Protein AF-A0A9W8QZU8-F1 (afdb_monomer_lite)

Sequence (306 aa):
MEWFANSPCGGSHDVLTGQQGGHDAVTTALLDWTKLAGRTWHALNSQGEKESAINFDELDYLDYQIGQWYQHLADDMKLESIQPGQEIRHVQAVIFLRKSHLYNLIYRPVLQSPTRIAQHQRHAHKAAAIAKESLQMLSGLNENTGIIKRNPLFFKHLLLTAFGNLLLAVVNASSMFCDNVKVEFDIALDMIRMLSNRSPLLMALWKRLQGLRRLRAQLSSYSATAASSSNGQGEEAQSLDCSSDADAMMFDELFPALQADAMDMPVDSLGDTMVRDQLNGFFDLPPVSAGGTGSSWAFATWDGST

Radius of gyration: 26.56 Å; chains: 1; bounding box: 58×52×115 Å

Secondary structure (DSSP, 8-state):
--------------SSHHHHHHHHHHHHHHHHHHHHHHHHHHHHHHHHSS-PPP-HHHHHHHHHHHHHHHHTS-GGG------TT----HHHHHHHHHHHHHHHHHHGGGGS-HHHHHHTHHHHHHHHHHHHHHHHHHHHHHHH-SHHHH-HHHHHHHHHHHHHHHHHHHHH-HHHHHHHHHHHHHHHHHHHHHHHTT-HHHHHHHHHHHHHHHHHHHHHHHHHHHHGGGS------------TTTT---HHHH-GGGSTT---SPPPTHHHHHHHHHHHHHHSPPP-------------------

Structure (mmCIF, N/CA/C/O backbone):
data_AF-A0A9W8QZU8-F1
#
_entry.id   AF-A0A9W8QZU8-F1
#
loop_
_atom_site.group_PDB
_atom_site.id
_atom_site.type_symbol
_atom_site.label_atom_id
_atom_site.label_alt_id
_atom_site.label_comp_id
_atom_site.label_asym_id
_atom_site.label_entity_id
_atom_site.label_seq_id
_atom_site.pdbx_PDB_ins_code
_atom_site.Cartn_x
_atom_site.Cartn_y
_atom_site.Cartn_z
_atom_site.occupancy
_atom_site.B_iso_or_equiv
_atom_site.auth_seq_id
_atom_site.auth_comp_id
_atom_site.auth_asym_id
_atom_site.auth_atom_id
_atom_site.pdbx_PDB_model_num
ATOM 1 N N . MET A 1 1 ? -29.745 2.807 73.739 1.00 35.94 1 MET A N 1
ATOM 2 C CA . MET A 1 1 ? -29.678 2.853 72.265 1.00 35.94 1 MET A CA 1
ATOM 3 C C . MET A 1 1 ? -28.445 2.045 71.875 1.00 35.94 1 MET A C 1
ATOM 5 O O . MET A 1 1 ? -27.380 2.617 71.726 1.00 35.94 1 MET A O 1
ATOM 9 N N . GLU A 1 2 ? -28.422 0.712 71.994 1.00 27.31 2 GLU A N 1
ATOM 10 C CA . GLU A 1 2 ? -29.291 -0.275 71.311 1.00 27.31 2 GLU A CA 1
ATOM 11 C C . GLU A 1 2 ? -29.362 -0.041 69.805 1.00 27.31 2 GLU A C 1
ATOM 13 O O . GLU A 1 2 ? -29.720 1.061 69.413 1.00 27.31 2 GLU A O 1
ATOM 18 N N . TRP A 1 3 ? -29.100 -0.985 68.897 1.00 22.56 3 TRP A N 1
ATOM 19 C CA . TRP A 1 3 ? -28.491 -2.330 68.857 1.00 22.56 3 TRP A CA 1
ATOM 20 C C . TRP A 1 3 ? -28.461 -2.693 67.339 1.00 22.56 3 TRP A C 1
ATOM 22 O O . TRP A 1 3 ? -28.979 -1.954 66.507 1.00 22.56 3 TRP A O 1
ATOM 32 N N . PHE A 1 4 ? -27.827 -3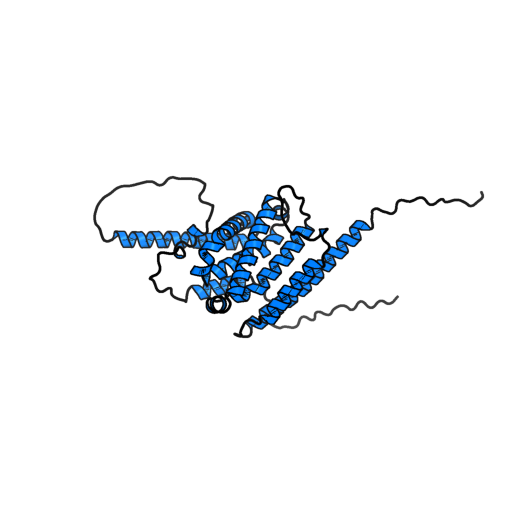.809 66.988 1.00 29.06 4 PHE A N 1
ATOM 33 C CA . PHE A 1 4 ? -27.563 -4.366 65.649 1.00 29.06 4 PHE A CA 1
ATOM 34 C C . PHE A 1 4 ? -28.738 -4.572 64.649 1.00 29.06 4 PHE A C 1
ATOM 36 O O . PHE A 1 4 ? -29.892 -4.693 65.044 1.00 29.06 4 PHE A O 1
ATOM 43 N N . ALA A 1 5 ? -28.324 -4.837 63.387 1.00 31.28 5 ALA A N 1
ATOM 44 C CA . ALA A 1 5 ? -28.994 -5.525 62.256 1.00 31.28 5 ALA A CA 1
ATOM 45 C C . ALA A 1 5 ? -29.933 -4.662 61.378 1.00 31.28 5 ALA A C 1
ATOM 47 O O . ALA A 1 5 ? -30.706 -3.867 61.883 1.00 31.28 5 ALA A O 1
ATOM 48 N N . ASN A 1 6 ? -29.946 -4.741 60.042 1.00 29.20 6 ASN A N 1
ATOM 49 C CA . ASN A 1 6 ? -29.734 -5.886 59.157 1.00 29.20 6 ASN A CA 1
ATOM 50 C C . ASN A 1 6 ? -29.476 -5.377 57.717 1.00 29.20 6 ASN A C 1
ATOM 52 O O . ASN A 1 6 ? -30.151 -4.445 57.279 1.00 29.20 6 ASN A O 1
ATOM 56 N N . SER A 1 7 ? -28.568 -6.004 56.962 1.00 34.50 7 SER A N 1
ATOM 57 C CA . SER A 1 7 ? -28.579 -5.905 55.490 1.00 34.50 7 SER A CA 1
ATOM 58 C C . SER A 1 7 ? -29.786 -6.670 54.924 1.00 34.50 7 SER A C 1
ATOM 60 O O . SER A 1 7 ? -30.301 -7.585 55.571 1.00 34.50 7 SER A O 1
ATOM 62 N N . PRO A 1 8 ? -30.176 -6.387 53.672 1.00 37.72 8 PRO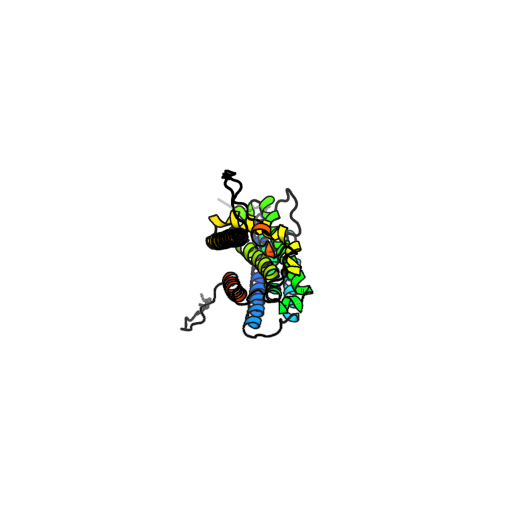 A N 1
ATOM 63 C CA . PRO A 1 8 ? -29.998 -7.437 52.676 1.00 37.72 8 PRO A CA 1
ATOM 64 C C . PRO A 1 8 ? -29.312 -6.953 51.396 1.00 37.72 8 PRO A C 1
ATOM 66 O O . PRO A 1 8 ? -29.505 -5.841 50.911 1.00 37.72 8 PRO A O 1
ATOM 69 N N . CYS A 1 9 ? -28.504 -7.865 50.863 1.00 43.31 9 CYS A N 1
ATOM 70 C CA . CYS A 1 9 ? -27.934 -7.882 49.526 1.00 43.31 9 CYS A CA 1
ATOM 71 C C . CYS A 1 9 ? -29.003 -7.679 48.438 1.00 43.31 9 CYS A C 1
ATOM 73 O O . CYS A 1 9 ? -30.099 -8.227 48.539 1.00 43.31 9 CYS A O 1
ATOM 75 N N . GLY A 1 10 ? -28.650 -6.980 47.356 1.00 30.33 10 GLY A N 1
ATOM 76 C CA . GLY A 1 10 ? -29.526 -6.841 46.192 1.00 30.33 10 GLY A CA 1
ATOM 77 C C . GLY A 1 10 ? -28.917 -6.022 45.055 1.00 30.33 10 GLY A C 1
ATOM 78 O O . GLY A 1 10 ? -29.265 -4.865 44.886 1.00 30.33 10 GLY A O 1
ATOM 79 N N . GLY A 1 11 ? -27.986 -6.646 44.327 1.00 35.22 11 GLY A N 1
ATOM 80 C CA . GLY A 1 11 ? -27.620 -6.436 42.917 1.00 35.22 11 GLY A CA 1
ATOM 81 C C . GLY A 1 11 ? -27.776 -5.063 42.248 1.00 35.22 11 GLY A C 1
ATOM 82 O O . GLY A 1 11 ? -28.879 -4.643 41.917 1.00 35.22 11 GLY A O 1
ATOM 83 N N . SER A 1 12 ? -26.638 -4.477 41.862 1.00 37.94 12 SER A N 1
ATOM 84 C CA . SER A 1 12 ? -26.375 -3.996 40.490 1.00 37.94 12 SER A CA 1
ATOM 85 C C . SER A 1 12 ? -24.904 -3.589 40.384 1.00 37.94 12 SER A C 1
ATOM 87 O O . SER A 1 12 ? -24.548 -2.423 40.513 1.00 37.94 12 SER A O 1
ATOM 89 N N . HIS A 1 13 ? -24.038 -4.586 40.200 1.00 38.94 13 HIS A N 1
ATOM 90 C CA . HIS A 1 13 ? -22.602 -4.421 39.963 1.00 38.94 13 HIS A CA 1
ATOM 91 C C . HIS A 1 13 ? -22.213 -5.006 38.595 1.00 38.94 13 HIS A C 1
ATOM 93 O O . HIS A 1 13 ? -21.163 -5.607 38.463 1.00 38.94 13 HIS A O 1
ATOM 99 N N . ASP A 1 14 ? -23.041 -4.820 37.563 1.00 40.06 14 ASP A N 1
ATOM 100 C CA . ASP A 1 14 ? -22.762 -5.332 36.212 1.00 40.06 14 ASP A CA 1
ATOM 101 C C . ASP A 1 14 ? -22.972 -4.248 35.149 1.00 40.06 14 ASP A C 1
ATOM 103 O O . ASP A 1 14 ? -23.878 -4.325 34.329 1.00 40.06 14 ASP A O 1
ATOM 107 N N . VAL A 1 15 ? -22.139 -3.201 35.171 1.00 42.88 15 VAL A N 1
ATOM 108 C CA . VAL A 1 15 ? -21.962 -2.303 34.003 1.00 42.88 15 VAL A CA 1
ATOM 109 C C . VAL A 1 15 ? -20.490 -1.904 33.776 1.00 42.88 15 VAL A C 1
ATOM 111 O O . VAL A 1 15 ? -20.134 -1.480 32.683 1.00 42.88 15 VAL A O 1
ATOM 114 N N . LEU A 1 16 ? -19.582 -2.087 34.745 1.00 41.59 16 LEU A N 1
ATOM 115 C CA . LEU A 1 16 ? -18.210 -1.552 34.648 1.00 41.59 16 LEU A CA 1
ATOM 116 C C . LEU A 1 16 ? -17.134 -2.547 34.172 1.00 41.59 16 LEU A C 1
ATOM 118 O O . LEU A 1 16 ? -16.034 -2.126 33.827 1.00 41.59 16 LEU A O 1
ATOM 122 N N . THR A 1 17 ? -17.422 -3.846 34.086 1.00 46.41 17 THR A N 1
ATOM 123 C CA . THR A 1 17 ? -16.420 -4.871 33.722 1.00 46.41 17 THR A CA 1
ATOM 124 C C . THR A 1 17 ? -16.274 -5.092 32.212 1.00 46.41 17 THR A C 1
ATOM 126 O O . THR A 1 17 ? -15.203 -5.488 31.754 1.00 46.41 17 THR A O 1
ATOM 129 N N . GLY A 1 18 ? -17.298 -4.774 31.411 1.00 43.97 18 GLY A N 1
ATOM 130 C CA . GLY A 1 18 ? -17.269 -4.985 29.956 1.00 43.97 18 GLY A CA 1
ATOM 131 C C . GLY A 1 18 ? -16.348 -4.025 29.193 1.00 43.97 18 GLY A C 1
ATOM 132 O O . GLY A 1 18 ? -15.765 -4.394 28.176 1.00 43.97 18 GLY A O 1
ATOM 133 N N . GLN A 1 19 ? -16.168 -2.798 29.690 1.00 49.50 19 GLN A N 1
ATOM 134 C CA . GLN A 1 19 ? -15.387 -1.770 28.993 1.00 49.50 19 GLN A CA 1
ATOM 135 C C . GLN A 1 19 ? -13.881 -1.863 29.284 1.00 49.50 19 GLN A C 1
ATOM 137 O O . GLN A 1 19 ? -13.063 -1.485 28.446 1.00 49.50 19 GLN A O 1
ATOM 142 N N . GLN A 1 20 ? -13.516 -2.425 30.439 1.00 52.19 20 GLN A N 1
ATOM 143 C CA . GLN A 1 20 ? -12.126 -2.592 30.861 1.00 52.19 20 GLN A CA 1
ATOM 144 C C . GLN A 1 20 ? -11.455 -3.772 30.136 1.00 52.19 20 GLN A C 1
ATOM 146 O O . GLN A 1 20 ? -10.374 -3.607 29.578 1.00 52.19 20 GLN A O 1
ATOM 151 N N . GLY A 1 21 ? -12.159 -4.903 29.986 1.00 61.28 21 GLY A N 1
ATOM 152 C CA . GLY A 1 21 ? -11.663 -6.047 29.205 1.00 61.28 21 GLY A CA 1
ATOM 153 C C . GLY A 1 21 ? -11.467 -5.744 27.711 1.00 61.28 21 GLY A C 1
ATOM 154 O O . GLY A 1 21 ? -10.529 -6.244 27.094 1.00 61.28 21 GLY A O 1
ATOM 155 N N . GLY A 1 22 ? -12.302 -4.874 27.130 1.00 69.69 22 GLY A N 1
ATOM 156 C CA . GLY A 1 22 ? -12.150 -4.446 25.736 1.00 69.69 22 GLY A CA 1
ATOM 157 C C . GLY A 1 22 ? -10.911 -3.575 25.504 1.00 69.69 22 GLY A C 1
ATOM 158 O O . GLY A 1 22 ? -10.223 -3.728 24.496 1.00 69.69 22 GLY A O 1
ATOM 159 N N . HIS A 1 23 ? -10.586 -2.683 26.443 1.00 75.94 23 HIS A N 1
ATOM 160 C CA . HIS A 1 23 ? -9.398 -1.835 26.338 1.00 75.94 23 HIS A CA 1
ATOM 161 C C . HIS A 1 23 ? -8.100 -2.655 26.480 1.00 75.94 23 HIS A C 1
ATOM 163 O O . HIS A 1 23 ? -7.158 -2.475 25.703 1.00 75.94 23 HIS A O 1
ATOM 169 N N . ASP A 1 24 ? -8.079 -3.625 27.393 1.00 85.31 24 ASP A N 1
ATOM 170 C CA . ASP A 1 24 ? -6.937 -4.525 27.600 1.00 85.31 24 ASP A CA 1
ATOM 171 C C . ASP A 1 24 ? -6.690 -5.442 26.386 1.00 85.31 24 ASP A C 1
ATOM 173 O O . ASP A 1 24 ? -5.544 -5.661 25.978 1.00 85.31 24 ASP A O 1
ATOM 177 N N . ALA A 1 25 ? -7.756 -5.907 25.727 1.00 88.44 25 ALA A N 1
ATOM 178 C CA . ALA A 1 25 ? -7.652 -6.681 24.490 1.00 88.44 25 ALA A CA 1
ATOM 179 C C . ALA A 1 25 ? -7.051 -5.860 23.334 1.00 88.44 25 ALA A C 1
ATOM 181 O O . ALA A 1 25 ? -6.150 -6.330 22.635 1.00 88.44 25 ALA A O 1
ATOM 182 N N . VAL A 1 26 ? -7.496 -4.609 23.155 1.00 89.12 26 VAL A N 1
ATOM 183 C CA . VAL A 1 26 ? -6.974 -3.716 22.105 1.00 89.12 26 VAL A CA 1
ATOM 184 C C . VAL A 1 26 ? -5.505 -3.376 22.339 1.00 89.12 26 VAL A C 1
ATOM 186 O O . VAL A 1 26 ? -4.708 -3.392 21.399 1.00 89.12 26 VAL A O 1
ATOM 189 N N . THR A 1 27 ? -5.118 -3.075 23.579 1.00 90.50 27 THR A N 1
ATOM 190 C CA . THR A 1 27 ? -3.718 -2.752 23.899 1.00 90.50 27 THR A CA 1
ATOM 191 C C . THR A 1 27 ? -2.798 -3.947 23.676 1.00 90.50 27 THR A C 1
ATOM 193 O O . THR A 1 27 ? -1.724 -3.785 23.096 1.00 90.50 27 THR A O 1
ATOM 196 N N . THR A 1 28 ? -3.242 -5.153 24.034 1.00 93.38 28 THR A N 1
ATOM 197 C CA . THR A 1 28 ? -2.502 -6.397 23.783 1.00 93.38 28 THR A CA 1
ATOM 198 C C . THR A 1 28 ? -2.351 -6.656 22.282 1.00 93.38 28 THR A C 1
ATOM 200 O O . THR A 1 28 ? -1.241 -6.898 21.806 1.00 93.38 28 THR A O 1
ATOM 203 N N . ALA A 1 29 ? -3.426 -6.489 21.504 1.00 93.12 29 ALA A N 1
ATOM 204 C CA . ALA A 1 29 ? -3.383 -6.606 20.047 1.00 93.12 29 ALA A CA 1
ATOM 205 C C . ALA A 1 29 ? -2.376 -5.630 19.411 1.00 93.12 29 ALA A C 1
ATOM 207 O O . ALA A 1 29 ? -1.612 -6.013 18.520 1.00 93.12 29 ALA A O 1
ATOM 208 N N . LEU A 1 30 ? -2.343 -4.377 19.878 1.00 92.19 30 LEU A N 1
ATOM 209 C CA . LEU A 1 30 ? -1.401 -3.357 19.406 1.00 92.19 30 LEU A CA 1
ATOM 210 C C . LEU A 1 30 ? 0.041 -3.617 19.864 1.00 92.19 30 LEU A C 1
ATOM 212 O O . LEU A 1 30 ? 0.984 -3.294 19.134 1.00 92.19 30 LEU A O 1
ATOM 216 N N . LEU A 1 31 ? 0.238 -4.219 21.036 1.00 93.75 31 LEU A N 1
ATOM 217 C CA . LEU A 1 31 ? 1.555 -4.641 21.506 1.00 93.75 31 LEU A CA 1
ATOM 218 C C . LEU A 1 31 ? 2.122 -5.747 20.609 1.00 93.75 31 LEU A C 1
ATOM 220 O O . LEU A 1 31 ? 3.276 -5.665 20.183 1.00 93.75 31 LEU A O 1
ATOM 224 N N . ASP A 1 32 ? 1.314 -6.746 20.265 1.00 92.69 32 ASP A N 1
ATOM 225 C CA . ASP A 1 32 ? 1.735 -7.826 19.370 1.00 92.69 32 ASP A CA 1
ATOM 226 C C . ASP A 1 32 ? 1.983 -7.332 17.944 1.00 92.69 32 ASP A C 1
ATOM 228 O O . ASP A 1 32 ? 2.984 -7.709 17.327 1.00 92.69 32 ASP A O 1
ATOM 232 N N . TRP A 1 33 ? 1.165 -6.392 17.465 1.00 93.06 33 TRP A N 1
ATOM 233 C CA . TRP A 1 33 ? 1.449 -5.661 16.232 1.00 93.06 33 TRP A CA 1
ATOM 234 C C . TRP A 1 33 ? 2.801 -4.934 16.290 1.00 93.06 33 TRP A C 1
ATOM 236 O O . TRP A 1 33 ? 3.571 -4.996 15.336 1.00 93.06 33 TRP A O 1
ATOM 246 N N . THR A 1 34 ? 3.130 -4.277 17.405 1.00 90.31 34 THR A N 1
ATOM 247 C CA . THR A 1 34 ? 4.404 -3.549 17.553 1.00 90.31 34 THR A CA 1
ATOM 248 C C . THR A 1 34 ? 5.597 -4.504 17.479 1.00 90.31 34 THR A C 1
ATOM 250 O O . THR A 1 34 ? 6.594 -4.203 16.820 1.00 90.31 34 THR A O 1
ATOM 253 N N . LYS A 1 35 ? 5.487 -5.697 18.078 1.00 92.81 35 LYS A N 1
ATOM 254 C CA . LYS A 1 35 ? 6.507 -6.753 17.953 1.00 92.81 35 LYS A CA 1
ATOM 255 C C . LYS A 1 35 ? 6.654 -7.222 16.501 1.00 92.81 35 LYS A C 1
ATOM 257 O O . LYS A 1 35 ? 7.779 -7.396 16.036 1.00 92.81 35 LYS A O 1
ATOM 262 N N . LEU A 1 36 ? 5.544 -7.413 15.783 1.00 91.56 36 LEU A N 1
ATOM 263 C CA . LEU A 1 36 ? 5.553 -7.768 14.356 1.00 91.56 36 LEU A CA 1
ATOM 264 C C . LEU A 1 36 ? 6.195 -6.680 13.494 1.00 91.56 36 LEU A C 1
ATOM 266 O O . LEU A 1 36 ? 7.010 -6.990 12.626 1.00 91.56 36 LEU A O 1
ATOM 270 N N . ALA A 1 37 ? 5.876 -5.413 13.758 1.00 87.94 37 ALA A N 1
ATOM 271 C CA . ALA A 1 37 ? 6.480 -4.271 13.083 1.00 87.94 37 ALA A CA 1
ATOM 272 C C . ALA A 1 37 ? 7.996 -4.223 13.317 1.00 87.94 37 ALA A C 1
ATOM 274 O O . ALA A 1 37 ? 8.751 -4.049 12.364 1.00 87.94 37 ALA A O 1
ATOM 275 N N . GLY A 1 38 ? 8.449 -4.462 14.552 1.00 81.94 38 GLY A N 1
ATOM 276 C CA . GLY A 1 38 ? 9.874 -4.548 14.883 1.00 81.94 38 GLY A CA 1
ATOM 277 C C . GLY A 1 38 ? 10.596 -5.670 14.132 1.00 81.94 38 GLY A C 1
ATOM 278 O O . GLY A 1 38 ? 11.663 -5.440 13.567 1.00 81.94 38 GLY A O 1
ATOM 279 N N . ARG A 1 39 ? 9.996 -6.868 14.052 1.00 88.38 39 ARG A N 1
ATOM 280 C CA . ARG A 1 39 ? 10.548 -7.982 13.256 1.00 88.38 39 ARG A CA 1
ATOM 281 C C . ARG A 1 39 ? 10.598 -7.658 11.765 1.00 88.38 39 ARG A C 1
ATOM 283 O O . ARG A 1 39 ? 11.614 -7.904 11.128 1.00 88.38 39 ARG A O 1
ATOM 290 N N . THR A 1 40 ? 9.533 -7.058 11.237 1.00 86.50 40 THR A N 1
ATOM 291 C CA . THR A 1 40 ? 9.452 -6.623 9.835 1.00 86.50 40 THR A CA 1
ATOM 292 C C . THR A 1 40 ? 10.546 -5.611 9.507 1.00 86.50 40 THR A C 1
ATOM 294 O O . THR A 1 40 ? 11.229 -5.745 8.497 1.00 86.50 40 THR A O 1
ATOM 297 N N . TRP A 1 41 ? 10.751 -4.623 10.382 1.00 84.94 41 TRP A N 1
ATOM 298 C CA . TRP A 1 41 ? 11.806 -3.625 10.227 1.00 84.94 41 TRP A CA 1
ATOM 299 C C . TRP A 1 41 ? 13.202 -4.253 10.246 1.00 84.94 41 TRP A C 1
ATOM 301 O O . TRP A 1 41 ? 14.026 -3.948 9.390 1.00 84.94 41 TRP A O 1
ATOM 311 N N . HIS A 1 42 ? 13.459 -5.162 11.189 1.00 81.44 42 HIS A N 1
ATOM 312 C CA . HIS A 1 42 ? 14.739 -5.863 11.274 1.00 81.44 42 HIS A CA 1
ATOM 313 C C . HIS A 1 42 ? 15.021 -6.693 10.015 1.00 81.44 42 HIS A C 1
ATOM 315 O O . HIS A 1 42 ? 16.113 -6.601 9.454 1.00 81.44 42 HIS A O 1
ATOM 321 N N . ALA A 1 43 ? 14.032 -7.457 9.541 1.00 81.62 43 ALA A N 1
ATOM 322 C CA . ALA A 1 43 ? 14.134 -8.220 8.300 1.00 81.62 43 ALA A CA 1
ATOM 323 C C . ALA A 1 43 ? 14.470 -7.297 7.119 1.00 81.62 43 ALA A C 1
ATOM 325 O O . ALA A 1 43 ? 15.422 -7.550 6.382 1.00 81.62 43 ALA A O 1
ATOM 326 N N . LEU A 1 44 ? 13.764 -6.169 7.000 1.00 78.88 44 LEU A N 1
ATOM 327 C CA . LEU A 1 44 ? 13.954 -5.204 5.920 1.00 78.88 44 LEU A CA 1
ATOM 328 C C . LEU A 1 44 ? 15.339 -4.532 5.951 1.00 78.88 44 LEU A C 1
ATOM 330 O O . LEU A 1 44 ? 15.982 -4.416 4.910 1.00 78.88 44 LEU A O 1
ATOM 334 N N . ASN A 1 45 ? 15.832 -4.141 7.129 1.00 74.44 45 ASN A N 1
ATOM 335 C CA . ASN A 1 45 ? 17.144 -3.498 7.264 1.00 74.44 45 ASN A CA 1
ATOM 336 C C . ASN A 1 45 ? 18.303 -4.488 7.059 1.00 74.44 45 ASN A C 1
ATOM 338 O O . ASN A 1 45 ? 19.309 -4.148 6.442 1.00 74.44 45 ASN A O 1
ATOM 342 N N . SER A 1 46 ? 18.141 -5.740 7.497 1.00 69.38 46 SER A N 1
ATOM 343 C CA . SER A 1 46 ? 19.143 -6.793 7.275 1.00 69.38 46 SER A CA 1
ATOM 344 C C . SER A 1 46 ? 19.346 -7.132 5.789 1.00 69.38 46 SER A C 1
ATOM 346 O O . SER A 1 46 ? 20.421 -7.591 5.399 1.00 69.38 46 SER A O 1
ATOM 348 N N . GLN A 1 47 ? 18.331 -6.864 4.958 1.00 63.25 47 GLN A N 1
ATOM 349 C CA . GLN A 1 47 ? 18.392 -6.983 3.499 1.00 63.25 47 GLN A CA 1
ATOM 350 C C . GLN A 1 47 ? 18.997 -5.751 2.812 1.00 63.25 47 GLN A C 1
ATOM 352 O O . GLN A 1 47 ? 19.400 -5.859 1.662 1.00 63.25 47 GLN A O 1
ATOM 357 N N . GLY A 1 48 ? 19.052 -4.590 3.473 1.00 55.34 48 GLY A N 1
ATOM 358 C CA . GLY A 1 48 ? 19.649 -3.367 2.921 1.00 55.34 48 GLY A CA 1
ATOM 359 C C . GLY A 1 48 ? 21.174 -3.320 3.056 1.00 55.34 48 GLY A C 1
ATOM 360 O O . GLY A 1 48 ? 21.856 -2.776 2.195 1.00 55.34 48 GLY A O 1
ATOM 361 N N . GLU A 1 49 ? 21.722 -3.933 4.107 1.00 52.00 49 GLU A N 1
ATOM 362 C CA . GLU A 1 49 ? 23.172 -3.976 4.376 1.00 52.00 49 GLU A CA 1
ATOM 363 C C . GLU A 1 49 ? 23.929 -4.975 3.492 1.00 52.00 49 GLU A C 1
ATOM 365 O O . GLU A 1 49 ? 25.157 -4.943 3.393 1.00 52.00 49 GLU A O 1
ATOM 370 N N . LYS A 1 50 ? 23.200 -5.876 2.839 1.00 47.81 50 LYS A N 1
ATOM 371 C CA . LYS A 1 50 ? 23.741 -6.857 1.913 1.00 47.81 50 LYS A CA 1
ATOM 372 C C . LYS A 1 50 ? 23.030 -6.638 0.596 1.00 47.81 50 LYS A C 1
ATOM 374 O O . LYS A 1 50 ? 21.815 -6.743 0.531 1.00 47.81 50 LYS A O 1
ATOM 379 N N . GLU A 1 51 ? 23.767 -6.460 -0.486 1.00 53.06 51 GLU A N 1
ATOM 380 C CA . GLU A 1 51 ? 23.249 -6.495 -1.862 1.00 53.06 51 GLU A CA 1
ATOM 381 C C . GLU A 1 51 ? 22.699 -7.898 -2.252 1.00 53.06 51 GLU A C 1
ATOM 383 O O . GLU A 1 51 ? 22.676 -8.301 -3.411 1.00 53.06 51 GLU A O 1
ATOM 388 N N . SER A 1 52 ? 22.289 -8.691 -1.257 1.00 57.22 52 SER A N 1
ATOM 389 C CA . SER A 1 52 ? 21.841 -10.065 -1.336 1.00 57.22 52 SER A CA 1
ATOM 390 C C . SER A 1 52 ? 20.424 -10.192 -1.894 1.00 57.22 52 SER A C 1
ATOM 392 O O . SER A 1 52 ? 19.596 -9.270 -1.877 1.00 57.22 52 SER A O 1
ATOM 394 N N . ALA A 1 53 ? 20.149 -11.397 -2.391 1.00 73.19 53 ALA A N 1
ATOM 395 C CA . ALA A 1 53 ? 18.820 -11.857 -2.755 1.00 73.19 53 ALA A CA 1
ATOM 396 C C . ALA A 1 53 ? 17.818 -11.629 -1.606 1.00 73.19 53 ALA A C 1
ATOM 398 O O . ALA A 1 53 ? 18.176 -11.712 -0.432 1.00 73.19 53 ALA A O 1
ATOM 399 N N . ILE A 1 54 ? 16.562 -11.333 -1.956 1.00 81.56 54 ILE A N 1
ATOM 400 C CA . ILE A 1 54 ? 15.473 -11.233 -0.974 1.00 81.56 54 ILE A CA 1
ATOM 401 C C . ILE A 1 54 ? 15.317 -12.592 -0.286 1.00 81.56 54 ILE A C 1
ATOM 403 O O . ILE A 1 54 ? 15.230 -13.620 -0.960 1.00 81.56 54 ILE A O 1
ATOM 407 N N . ASN A 1 55 ? 15.247 -12.593 1.045 1.00 88.06 55 ASN A N 1
ATOM 408 C CA . ASN A 1 55 ? 14.955 -13.796 1.815 1.00 88.06 55 ASN A CA 1
ATOM 409 C C . ASN A 1 55 ? 13.441 -14.060 1.810 1.00 88.06 55 ASN A C 1
ATOM 411 O O . ASN A 1 55 ? 12.714 -13.565 2.670 1.00 88.06 55 ASN A O 1
ATOM 415 N N . PHE A 1 56 ? 12.957 -14.791 0.804 1.00 87.81 56 PHE A N 1
ATOM 416 C CA . PHE A 1 56 ? 11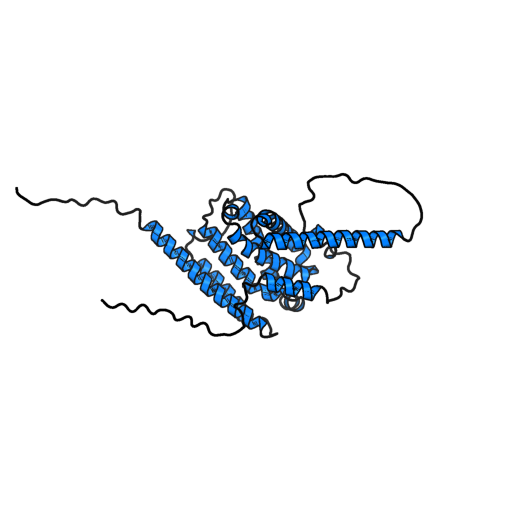.526 -15.069 0.652 1.00 87.81 56 PHE A CA 1
ATOM 417 C C . PHE A 1 56 ? 10.960 -15.950 1.765 1.00 87.81 56 PHE A C 1
ATOM 419 O O . PHE A 1 56 ? 9.816 -15.734 2.146 1.00 87.81 56 PHE A O 1
ATOM 426 N N . ASP A 1 57 ? 11.755 -16.851 2.345 1.00 90.44 57 ASP A N 1
ATOM 427 C CA . ASP A 1 57 ? 11.306 -17.689 3.463 1.00 90.44 57 ASP A CA 1
ATOM 428 C C . ASP A 1 57 ? 10.965 -16.830 4.691 1.00 90.44 57 ASP A C 1
ATOM 430 O O . ASP A 1 57 ? 9.957 -17.045 5.365 1.00 90.44 57 ASP A O 1
ATOM 434 N N . GLU A 1 58 ? 11.776 -15.803 4.959 1.00 90.00 58 GLU A N 1
ATOM 435 C CA . GLU A 1 58 ? 11.517 -14.842 6.033 1.00 90.00 58 GLU A CA 1
ATOM 436 C C . GLU A 1 58 ? 10.308 -13.947 5.726 1.00 90.00 58 GLU A C 1
ATOM 438 O O . GLU A 1 58 ? 9.506 -13.681 6.623 1.00 90.00 58 GLU A O 1
ATOM 443 N N . LEU A 1 59 ? 10.126 -13.528 4.468 1.00 90.19 59 LEU A N 1
ATOM 444 C CA . LEU A 1 59 ? 8.945 -12.760 4.058 1.00 90.19 59 LEU A CA 1
ATOM 445 C C . LEU A 1 59 ? 7.652 -13.571 4.174 1.00 90.19 59 LEU A C 1
ATOM 447 O O . LEU A 1 59 ? 6.669 -13.061 4.711 1.00 90.19 59 LEU A O 1
ATOM 451 N N . ASP A 1 60 ? 7.649 -14.816 3.706 1.00 92.06 60 ASP A N 1
ATOM 452 C CA . ASP A 1 60 ? 6.483 -15.700 3.763 1.00 92.06 60 ASP A CA 1
ATOM 453 C C . ASP A 1 60 ? 6.161 -16.091 5.215 1.00 92.06 60 ASP A C 1
ATOM 455 O O . ASP A 1 60 ? 4.991 -16.175 5.598 1.00 92.06 60 ASP A O 1
ATOM 459 N N . TYR A 1 61 ? 7.179 -16.239 6.071 1.00 94.50 61 TYR A N 1
ATOM 460 C CA . TYR A 1 61 ? 6.967 -16.412 7.507 1.00 94.50 61 TYR A CA 1
ATOM 461 C C . TYR A 1 61 ? 6.339 -15.169 8.152 1.00 94.50 61 TYR A C 1
ATOM 463 O O . TYR A 1 61 ? 5.400 -15.298 8.939 1.00 94.50 61 TYR A O 1
ATOM 471 N N . LEU A 1 62 ? 6.807 -13.963 7.816 1.00 94.50 62 LEU A N 1
ATOM 472 C CA . LEU A 1 62 ? 6.211 -12.717 8.310 1.00 94.50 62 LEU A CA 1
ATOM 473 C C . LEU A 1 62 ? 4.772 -12.530 7.813 1.00 94.50 62 LEU A C 1
ATOM 475 O O . LEU A 1 62 ? 3.914 -12.160 8.613 1.00 94.50 62 LEU A O 1
ATOM 479 N N . ASP A 1 63 ? 4.493 -12.825 6.542 1.00 95.00 63 ASP A N 1
ATOM 480 C CA . ASP A 1 63 ? 3.138 -12.848 5.972 1.00 95.00 63 ASP A CA 1
ATOM 481 C C . ASP A 1 63 ? 2.221 -13.755 6.802 1.00 95.00 63 ASP A C 1
ATOM 483 O O . ASP A 1 63 ? 1.215 -13.299 7.356 1.00 95.00 63 ASP A O 1
ATOM 487 N N . TYR A 1 64 ? 2.642 -15.005 7.017 1.00 96.31 64 TYR A N 1
ATOM 488 C CA . TYR A 1 64 ? 1.919 -15.942 7.869 1.00 96.31 64 TYR A CA 1
ATOM 489 C C . TYR A 1 64 ? 1.686 -15.380 9.277 1.00 96.31 64 TYR A C 1
ATOM 491 O O . TYR A 1 64 ? 0.560 -15.417 9.775 1.00 96.31 64 TYR A O 1
ATOM 499 N N . GLN A 1 65 ? 2.711 -14.812 9.921 1.00 96.69 65 GLN A N 1
ATOM 500 C CA . GLN A 1 65 ? 2.575 -14.241 11.262 1.00 96.69 65 GLN A CA 1
ATOM 501 C C . GLN A 1 65 ? 1.588 -13.066 11.320 1.00 96.69 65 GLN A C 1
ATOM 503 O O . GLN A 1 65 ? 0.849 -12.948 12.300 1.00 96.69 65 GLN A O 1
ATOM 508 N N . ILE A 1 66 ? 1.549 -12.205 10.299 1.00 96.38 66 ILE A N 1
ATOM 509 C CA . ILE A 1 66 ? 0.592 -11.090 10.211 1.00 96.38 66 ILE A CA 1
ATOM 510 C C . ILE A 1 66 ? -0.829 -11.632 10.048 1.00 96.38 66 ILE A C 1
ATOM 512 O O . ILE A 1 66 ? -1.746 -11.174 10.738 1.00 96.38 66 ILE A O 1
ATOM 516 N N . GLY A 1 67 ? -1.013 -12.619 9.169 1.00 95.44 67 GLY A N 1
ATOM 517 C CA . GLY A 1 67 ? -2.294 -13.290 8.964 1.00 95.44 67 GLY A CA 1
ATOM 518 C C . GLY A 1 67 ? -2.804 -13.945 10.244 1.00 95.44 67 GLY A C 1
ATOM 519 O O . GLY A 1 67 ? -3.943 -13.705 10.645 1.00 95.44 67 GLY A O 1
ATOM 520 N N . GLN A 1 68 ? -1.940 -14.693 10.932 1.00 95.81 68 GLN A N 1
ATOM 521 C CA . GLN A 1 68 ? -2.266 -15.319 12.210 1.00 95.81 68 GLN A CA 1
ATOM 522 C C . GLN A 1 68 ? -2.612 -14.285 13.274 1.00 95.81 68 GLN A C 1
ATOM 524 O O . GLN A 1 68 ? -3.655 -14.411 13.909 1.00 95.81 68 GLN A O 1
ATOM 529 N N . TRP A 1 69 ? -1.796 -13.245 13.456 1.00 95.81 69 TRP A N 1
ATOM 530 C CA . TRP A 1 69 ? -2.094 -12.188 14.425 1.00 95.81 69 TRP A CA 1
ATOM 531 C C . TRP A 1 69 ? -3.488 -11.607 14.206 1.00 95.81 69 TRP A C 1
ATOM 533 O O . TRP A 1 69 ? -4.254 -11.511 15.159 1.00 95.81 69 TRP A O 1
ATOM 543 N N . TYR A 1 70 ? -3.851 -11.301 12.959 1.00 95.12 70 TYR A N 1
ATOM 544 C CA . TYR A 1 70 ? -5.170 -10.760 12.654 1.00 95.12 70 TYR A CA 1
ATOM 545 C C . TYR A 1 70 ? -6.304 -11.761 12.915 1.00 95.12 70 TYR A C 1
ATOM 547 O O . TYR A 1 70 ? -7.339 -11.377 13.453 1.00 95.12 70 TYR A O 1
ATOM 555 N N . GLN A 1 71 ? -6.120 -13.040 12.568 1.00 93.69 71 GLN A N 1
ATOM 556 C CA . GLN A 1 71 ? -7.124 -14.091 12.786 1.00 93.69 71 GLN A CA 1
ATOM 557 C C . GLN A 1 71 ? -7.426 -14.332 14.271 1.00 93.69 71 GLN A C 1
ATOM 559 O O . GLN A 1 71 ? -8.583 -14.575 14.612 1.00 93.69 71 GLN A O 1
ATOM 564 N N . HIS A 1 72 ? -6.426 -14.210 15.148 1.00 92.88 72 HIS A N 1
ATOM 565 C CA . HIS A 1 72 ? -6.578 -14.405 16.596 1.00 92.88 72 HIS A CA 1
ATOM 566 C C . HIS A 1 72 ? -7.273 -13.240 17.317 1.00 92.88 72 HIS A C 1
ATOM 568 O O . HIS A 1 72 ? -7.597 -13.359 18.498 1.00 92.88 72 HIS A O 1
ATOM 574 N N . LEU A 1 73 ? -7.502 -12.111 16.643 1.00 93.38 73 LEU A N 1
ATOM 575 C CA . LEU A 1 73 ? -8.261 -11.004 17.221 1.00 93.38 73 LEU A CA 1
ATOM 576 C C . LEU A 1 73 ? -9.738 -11.384 17.382 1.00 93.38 73 LEU A C 1
ATOM 578 O O . LEU A 1 73 ? -10.262 -12.220 16.647 1.00 93.38 73 LEU A O 1
ATOM 582 N N . ALA A 1 74 ? -10.426 -10.737 18.320 1.00 91.12 74 ALA A N 1
ATOM 583 C CA . ALA A 1 74 ? -11.876 -10.850 18.424 1.00 91.12 74 ALA A CA 1
ATOM 584 C C . ALA A 1 74 ? -12.558 -10.273 17.169 1.00 91.12 74 ALA A C 1
ATOM 586 O O . ALA A 1 74 ? -12.073 -9.304 16.576 1.00 91.12 74 ALA A O 1
ATOM 587 N N . ASP A 1 75 ? -13.679 -10.866 16.758 1.00 86.94 75 ASP A N 1
ATOM 588 C CA . ASP A 1 75 ? -14.353 -10.520 15.496 1.00 86.94 75 ASP A CA 1
ATOM 589 C C . ASP A 1 75 ? -14.874 -9.084 15.476 1.00 86.94 75 ASP A C 1
ATOM 591 O O . ASP A 1 75 ? -14.907 -8.428 14.438 1.00 86.94 75 ASP A O 1
ATOM 595 N N . ASP A 1 76 ? -15.186 -8.544 16.648 1.00 87.25 76 ASP A N 1
ATOM 596 C CA . ASP A 1 76 ? -15.608 -7.165 16.814 1.00 87.25 76 ASP A CA 1
ATOM 597 C C . ASP A 1 76 ? -14.454 -6.166 16.550 1.00 87.25 76 ASP A C 1
ATOM 599 O O . ASP A 1 76 ? -14.700 -5.004 16.217 1.00 87.25 76 ASP A O 1
ATOM 603 N N . MET A 1 77 ? -13.190 -6.589 16.649 1.00 88.94 77 MET A N 1
ATOM 604 C CA . MET A 1 77 ? -12.009 -5.787 16.293 1.00 88.94 77 MET A CA 1
ATOM 605 C C . MET A 1 77 ? -11.599 -5.925 14.824 1.00 88.94 77 MET A C 1
ATOM 607 O O . MET A 1 77 ? -10.810 -5.111 14.336 1.00 88.94 77 MET A O 1
ATOM 611 N N . LYS A 1 78 ? -12.113 -6.927 14.109 1.00 91.50 78 LYS A N 1
ATOM 612 C CA . LYS A 1 78 ? -11.800 -7.153 12.697 1.00 91.50 78 LYS A CA 1
ATOM 613 C C . LYS A 1 78 ? -12.679 -6.282 11.801 1.00 91.50 78 LYS A C 1
ATOM 615 O O . LYS A 1 78 ? -13.811 -5.932 12.134 1.00 91.50 78 LYS A O 1
ATOM 620 N N . LEU A 1 79 ? -12.131 -5.932 10.643 1.00 87.94 79 LEU A N 1
ATOM 621 C CA . LEU A 1 79 ? -12.841 -5.304 9.536 1.00 87.94 79 LEU A CA 1
ATOM 622 C C . LEU A 1 79 ? -12.563 -6.106 8.264 1.00 87.94 79 LEU A C 1
ATOM 624 O O . LEU A 1 79 ? -11.454 -6.067 7.732 1.00 87.94 79 LEU A O 1
ATOM 628 N N . GLU A 1 80 ? -13.551 -6.866 7.805 1.00 80.94 80 GLU A N 1
ATOM 629 C CA . GLU A 1 80 ? -13.424 -7.687 6.593 1.00 80.94 80 GLU A CA 1
ATOM 630 C C . GLU A 1 80 ? -13.941 -6.964 5.351 1.00 80.94 80 GLU A C 1
ATOM 632 O O . GLU A 1 80 ? -13.369 -7.089 4.273 1.00 80.94 80 GLU A O 1
ATOM 637 N N . SER A 1 81 ? -15.002 -6.172 5.509 1.00 82.94 81 SER A N 1
ATOM 638 C CA . SER A 1 81 ? -15.626 -5.413 4.433 1.00 82.94 81 SER A CA 1
ATOM 639 C C . SER A 1 81 ? -16.208 -4.104 4.965 1.00 82.94 81 SER A C 1
ATOM 641 O O . SER A 1 81 ? -16.493 -3.971 6.160 1.00 82.94 81 SER A O 1
ATOM 643 N N . ILE A 1 82 ? -16.353 -3.137 4.063 1.00 84.19 82 ILE A N 1
ATOM 644 C CA . ILE A 1 82 ? -16.955 -1.830 4.310 1.00 84.19 82 ILE A CA 1
ATOM 645 C C . ILE A 1 82 ? -18.218 -1.769 3.459 1.00 84.19 82 ILE A C 1
ATOM 647 O O . ILE A 1 82 ? -18.137 -1.591 2.245 1.00 84.19 82 ILE A O 1
ATOM 651 N N . GLN A 1 83 ? -19.378 -1.944 4.087 1.00 81.62 83 GLN A N 1
ATOM 652 C CA . GLN A 1 83 ? -20.664 -1.804 3.406 1.00 81.62 83 GLN A CA 1
ATOM 653 C C . GLN A 1 83 ? -21.261 -0.405 3.628 1.00 81.62 83 GLN A C 1
ATOM 655 O O . GLN A 1 83 ? -21.058 0.187 4.695 1.00 81.62 83 GLN A O 1
ATOM 660 N N . PRO A 1 84 ? -22.031 0.133 2.664 1.00 76.00 84 PRO A N 1
ATOM 661 C CA . PRO A 1 84 ? -22.740 1.394 2.847 1.00 76.00 84 PRO A CA 1
ATOM 662 C C . PRO A 1 84 ? -23.680 1.342 4.055 1.00 76.00 84 PRO A C 1
ATOM 664 O O . PRO A 1 84 ? -24.495 0.432 4.181 1.00 76.00 84 PRO A O 1
ATOM 667 N N . GLY A 1 85 ? -23.567 2.323 4.953 1.00 74.12 85 GLY A N 1
ATOM 668 C CA . GLY A 1 85 ? -24.378 2.394 6.176 1.00 74.12 85 GLY A CA 1
ATOM 669 C C . GLY A 1 85 ? -23.902 1.500 7.329 1.00 74.12 85 GLY A C 1
ATOM 670 O O . GLY A 1 85 ? -24.517 1.515 8.392 1.00 74.12 85 GLY A O 1
ATOM 671 N N . GLN A 1 86 ? -22.804 0.757 7.160 1.00 82.19 86 GLN A N 1
ATOM 672 C CA . GLN A 1 86 ? -22.180 0.002 8.244 1.00 82.19 86 GLN A CA 1
ATOM 673 C C . GLN A 1 86 ? -21.483 0.950 9.227 1.00 82.19 86 GLN A C 1
ATOM 675 O O . GLN A 1 86 ? -20.600 1.724 8.851 1.00 82.19 86 GLN A O 1
ATOM 680 N N . GLU A 1 87 ? -21.820 0.849 10.513 1.00 81.75 87 GLU A N 1
ATOM 681 C CA . GLU A 1 87 ? -21.051 1.529 11.552 1.00 81.75 87 GLU A CA 1
ATOM 682 C C . GLU A 1 87 ? -19.702 0.832 11.750 1.00 81.75 87 GLU A C 1
ATOM 684 O O . GLU A 1 87 ? -19.620 -0.313 12.194 1.00 81.75 87 GLU A O 1
ATOM 689 N N . ILE A 1 88 ? -18.620 1.540 11.426 1.00 86.12 88 ILE A N 1
ATOM 690 C CA . ILE A 1 88 ? -17.253 1.063 11.642 1.00 86.12 88 ILE A CA 1
ATOM 691 C C . ILE A 1 88 ? -16.701 1.723 12.896 1.00 86.12 88 ILE A C 1
ATOM 693 O O . ILE A 1 88 ? -16.625 2.951 12.998 1.00 86.12 88 ILE A O 1
ATOM 697 N N . ARG A 1 89 ? -16.268 0.906 13.858 1.00 86.94 89 ARG A N 1
ATOM 698 C CA . ARG A 1 89 ? -15.639 1.405 15.083 1.00 86.94 89 ARG A CA 1
ATOM 699 C C . ARG A 1 89 ? -14.211 1.854 14.793 1.00 86.94 89 ARG A C 1
ATOM 701 O O . ARG A 1 89 ? -13.507 1.280 13.964 1.00 86.94 89 ARG A O 1
ATOM 708 N N . HIS A 1 90 ? -13.740 2.858 15.533 1.00 85.12 90 HIS A N 1
ATOM 709 C CA . HIS A 1 90 ? -12.380 3.379 15.359 1.00 85.12 90 HIS A CA 1
ATOM 710 C C . HIS A 1 90 ? -11.310 2.288 15.509 1.00 85.12 90 HIS A C 1
ATOM 712 O O . HIS A 1 90 ? -10.381 2.233 14.710 1.00 85.12 90 HIS A O 1
ATOM 718 N N . VAL A 1 91 ? -11.486 1.385 16.479 1.00 88.50 91 VAL A N 1
ATOM 719 C CA . VAL A 1 91 ? -10.590 0.244 16.712 1.00 88.50 91 VAL A CA 1
ATOM 720 C C . VAL A 1 91 ? -10.495 -0.661 15.481 1.00 88.50 91 VAL A C 1
ATOM 722 O O . VAL A 1 91 ? -9.388 -1.000 15.077 1.00 88.50 91 VAL A O 1
ATOM 725 N N . GLN A 1 92 ? -11.620 -0.984 14.836 1.00 91.00 92 GLN A N 1
ATOM 726 C CA . GLN A 1 92 ? -11.643 -1.824 13.631 1.00 91.00 92 GLN A CA 1
ATOM 727 C C . GLN A 1 92 ? -10.847 -1.188 12.491 1.00 91.00 92 GLN A C 1
ATOM 729 O O . GLN A 1 92 ? -9.989 -1.832 11.886 1.00 91.00 92 GLN A O 1
ATOM 734 N N . ALA A 1 93 ? -11.068 0.108 12.251 1.00 88.56 93 ALA A N 1
ATOM 735 C CA . ALA A 1 93 ? -10.309 0.860 11.257 1.00 88.56 93 ALA A CA 1
ATOM 736 C C . ALA A 1 93 ? -8.807 0.883 11.591 1.00 88.56 93 ALA A C 1
ATOM 738 O O . ALA A 1 93 ? -7.980 0.684 10.705 1.00 88.56 93 ALA A O 1
ATOM 739 N N . VAL A 1 94 ? -8.446 1.084 12.863 1.00 88.81 94 VAL A N 1
ATOM 740 C CA . VAL A 1 94 ? -7.052 1.109 13.334 1.00 88.81 94 VAL A CA 1
ATOM 741 C C . VAL A 1 94 ? -6.358 -0.2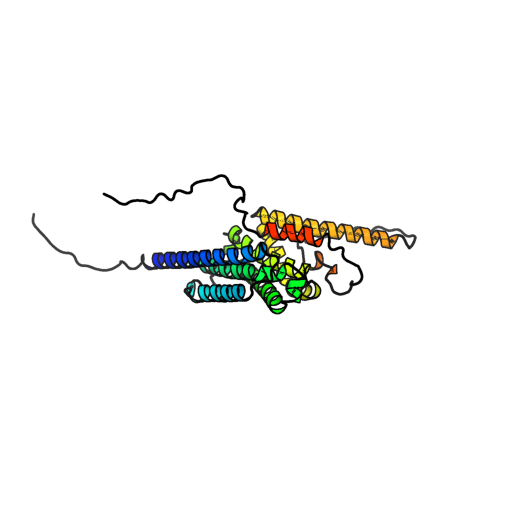29 13.102 1.00 88.81 94 VAL A C 1
ATOM 743 O O . VAL A 1 94 ? -5.292 -0.260 12.488 1.00 88.81 94 VAL A O 1
ATOM 746 N N . ILE A 1 95 ? -6.957 -1.326 13.559 1.00 91.69 95 ILE A N 1
ATOM 747 C CA . ILE A 1 95 ? -6.400 -2.677 13.436 1.00 91.69 95 ILE A CA 1
ATOM 748 C C . ILE A 1 95 ? -6.248 -3.069 11.965 1.00 91.69 95 ILE A C 1
ATOM 750 O O . ILE A 1 95 ? -5.184 -3.541 11.557 1.00 91.69 95 ILE A O 1
ATOM 754 N N . PHE A 1 96 ? -7.267 -2.805 11.146 1.00 91.19 96 PHE A N 1
ATOM 755 C CA . PHE A 1 96 ? -7.194 -3.030 9.706 1.00 91.19 96 PHE A CA 1
ATOM 756 C C . PHE A 1 96 ? -6.047 -2.242 9.062 1.00 91.19 96 PHE A C 1
ATOM 758 O O . PHE A 1 96 ? -5.270 -2.794 8.280 1.00 91.19 96 PHE A O 1
ATOM 765 N N . LEU A 1 97 ? -5.894 -0.964 9.422 1.00 89.62 97 LEU A N 1
ATOM 766 C CA . LEU A 1 97 ? -4.820 -0.123 8.899 1.00 89.62 97 LEU A CA 1
ATOM 767 C C . LEU A 1 97 ? -3.442 -0.678 9.273 1.00 89.62 97 LEU A C 1
ATOM 769 O O . LEU A 1 97 ? -2.536 -0.710 8.442 1.00 89.62 97 LEU A O 1
ATOM 773 N N . ARG A 1 98 ? -3.291 -1.139 10.519 1.00 90.50 98 ARG A N 1
ATOM 774 C CA . ARG A 1 98 ? -2.060 -1.745 11.038 1.00 90.50 98 ARG A CA 1
ATOM 775 C C . ARG A 1 98 ? -1.689 -3.028 10.300 1.00 90.50 98 ARG A C 1
ATOM 777 O O . ARG A 1 98 ? -0.524 -3.180 9.934 1.00 90.50 98 ARG A O 1
ATOM 784 N N . LYS A 1 99 ? -2.669 -3.892 10.019 1.00 94.38 99 LYS A N 1
ATOM 785 C CA . LYS A 1 99 ? -2.493 -5.086 9.178 1.00 94.38 99 LYS A CA 1
ATOM 786 C C . LYS A 1 99 ? -2.004 -4.711 7.780 1.00 94.38 99 LYS A C 1
ATOM 788 O O . LYS A 1 99 ? -0.970 -5.192 7.328 1.00 94.38 99 LYS A O 1
ATOM 793 N N . SER A 1 100 ? -2.744 -3.830 7.112 1.00 93.69 100 SER A N 1
ATOM 794 C CA . SER A 1 100 ? -2.473 -3.429 5.728 1.00 93.69 100 SER A CA 1
ATOM 795 C C . SER A 1 100 ? -1.113 -2.747 5.594 1.00 93.69 100 SER A C 1
ATOM 797 O O . SER A 1 100 ? -0.394 -2.971 4.623 1.00 93.69 100 SER A O 1
ATOM 799 N N . HIS A 1 101 ? -0.708 -1.974 6.602 1.00 91.06 101 HIS A N 1
ATOM 800 C CA . HIS A 1 101 ? 0.606 -1.345 6.631 1.00 91.06 101 HIS A CA 1
ATOM 801 C C . HIS A 1 101 ? 1.744 -2.371 6.681 1.00 91.06 101 HIS A C 1
ATOM 803 O O . HIS A 1 101 ? 2.680 -2.254 5.896 1.00 91.06 101 HIS A O 1
ATOM 809 N N . LEU A 1 102 ? 1.650 -3.401 7.533 1.00 91.94 102 LEU A N 1
ATOM 810 C CA . LEU A 1 102 ? 2.670 -4.456 7.589 1.00 91.94 102 LEU A CA 1
ATOM 811 C C . LEU A 1 102 ? 2.785 -5.208 6.261 1.00 91.94 102 LEU A C 1
ATOM 813 O O . LEU A 1 102 ? 3.895 -5.403 5.773 1.00 91.94 102 LEU A O 1
ATOM 817 N N . TYR A 1 103 ? 1.658 -5.548 5.631 1.00 95.56 103 TYR A N 1
ATOM 818 C CA . TYR A 1 103 ? 1.673 -6.201 4.320 1.00 95.56 103 TYR A CA 1
ATOM 819 C C . TYR A 1 103 ? 2.342 -5.354 3.234 1.00 95.56 103 TYR A C 1
ATOM 821 O O . TYR A 1 103 ? 3.115 -5.870 2.428 1.00 95.56 103 TYR A O 1
ATOM 829 N N . ASN A 1 104 ? 2.096 -4.043 3.234 1.00 93.56 104 ASN A N 1
ATOM 830 C CA . ASN A 1 104 ? 2.777 -3.139 2.312 1.00 93.56 104 ASN A CA 1
ATOM 831 C C . ASN A 1 104 ? 4.287 -3.051 2.584 1.00 93.56 104 ASN A C 1
ATOM 833 O O . ASN A 1 104 ? 5.052 -2.884 1.637 1.00 93.56 104 ASN A O 1
ATOM 837 N N . LEU A 1 105 ? 4.725 -3.161 3.843 1.00 90.19 105 LEU A N 1
ATOM 838 C CA . LEU A 1 105 ? 6.145 -3.126 4.199 1.00 90.19 105 LEU A CA 1
ATOM 839 C C . LEU A 1 105 ? 6.884 -4.402 3.782 1.00 90.19 105 LEU A C 1
ATOM 841 O O . LEU A 1 105 ? 7.935 -4.296 3.154 1.00 90.19 105 LEU A O 1
ATOM 845 N N . ILE A 1 106 ? 6.339 -5.590 4.075 1.00 91.62 106 ILE A N 1
ATOM 846 C CA . ILE A 1 106 ? 7.041 -6.861 3.806 1.00 91.62 106 ILE A CA 1
ATOM 847 C C . ILE A 1 106 ? 7.284 -7.092 2.308 1.00 91.62 106 ILE A C 1
ATOM 849 O O . ILE A 1 106 ? 8.303 -7.658 1.930 1.00 91.62 106 ILE A O 1
ATOM 853 N N . TYR A 1 107 ? 6.383 -6.625 1.437 1.00 92.19 107 TYR A N 1
ATOM 854 C CA . TYR A 1 107 ? 6.494 -6.847 -0.008 1.00 92.19 107 TYR A CA 1
ATOM 855 C C . TYR A 1 107 ? 7.190 -5.712 -0.767 1.00 92.19 107 TYR A C 1
ATOM 857 O O . TYR A 1 107 ? 7.538 -5.883 -1.938 1.00 92.19 107 TYR A O 1
ATOM 865 N N . ARG A 1 108 ? 7.459 -4.576 -0.109 1.00 91.31 108 ARG A N 1
ATOM 866 C CA . ARG A 1 108 ? 8.145 -3.424 -0.712 1.00 91.31 108 ARG A CA 1
ATOM 867 C C . ARG A 1 108 ? 9.501 -3.764 -1.358 1.00 91.31 108 ARG A C 1
ATOM 869 O O . ARG A 1 108 ? 9.734 -3.254 -2.454 1.00 91.31 108 ARG A O 1
ATOM 876 N N . PRO A 1 109 ? 10.374 -4.625 -0.785 1.00 89.12 109 PRO A N 1
ATOM 877 C CA . PRO A 1 109 ? 11.672 -4.974 -1.384 1.00 89.12 109 PRO A CA 1
ATOM 878 C C . PRO A 1 109 ? 11.600 -5.472 -2.823 1.00 89.12 109 PRO A C 1
ATOM 880 O O . PRO A 1 109 ? 12.476 -5.185 -3.639 1.00 89.12 109 PRO A O 1
ATOM 883 N N . VAL A 1 110 ? 10.536 -6.204 -3.156 1.00 90.69 110 VAL A N 1
ATOM 884 C CA . VAL A 1 110 ? 10.349 -6.793 -4.486 1.00 90.69 110 VAL A CA 1
ATOM 885 C C . VAL A 1 110 ? 10.192 -5.708 -5.553 1.00 90.69 110 VAL A C 1
ATOM 887 O O . VAL A 1 110 ? 10.577 -5.914 -6.700 1.00 90.69 110 VAL A O 1
ATOM 890 N N . LEU A 1 111 ? 9.673 -4.539 -5.168 1.00 90.12 111 LEU A N 1
ATOM 891 C CA . LEU A 1 111 ? 9.375 -3.420 -6.059 1.00 90.12 111 LEU A CA 1
ATOM 892 C C . LEU A 1 111 ? 10.535 -2.427 -6.205 1.00 90.12 111 LEU A C 1
ATOM 894 O O . LEU A 1 111 ? 10.393 -1.449 -6.931 1.00 90.12 111 LEU A O 1
ATOM 898 N N . GLN A 1 112 ? 11.666 -2.629 -5.521 1.00 87.50 112 GLN A N 1
ATOM 899 C CA . GLN A 1 112 ? 12.754 -1.642 -5.471 1.00 87.50 112 GLN A CA 1
ATOM 900 C C . GLN A 1 112 ? 13.605 -1.577 -6.748 1.00 87.50 112 GLN A C 1
ATOM 902 O O . GLN A 1 112 ? 14.272 -0.565 -6.973 1.00 87.50 112 GLN A O 1
ATOM 907 N N . SER A 1 113 ? 13.596 -2.620 -7.588 1.00 85.25 113 SER A N 1
ATOM 908 C CA . SER A 1 113 ? 14.325 -2.611 -8.860 1.00 85.25 113 SER A CA 1
ATOM 909 C C . SER A 1 113 ? 13.614 -3.393 -9.971 1.00 85.25 113 SER A C 1
ATOM 911 O O . SER A 1 113 ? 12.937 -4.385 -9.682 1.00 85.25 113 SER A O 1
ATOM 913 N N . PRO A 1 114 ? 13.818 -3.014 -11.250 1.00 86.50 114 PRO A N 1
ATOM 914 C CA . PRO A 1 114 ? 13.258 -3.738 -12.394 1.00 86.50 114 PRO A CA 1
ATOM 915 C C . PRO A 1 114 ? 13.686 -5.210 -12.413 1.00 86.50 114 PRO A C 1
ATOM 917 O O . PRO A 1 114 ? 12.873 -6.098 -12.659 1.00 86.50 114 PRO A O 1
ATOM 920 N N . THR A 1 115 ? 14.948 -5.489 -12.068 1.00 88.19 115 THR A N 1
ATOM 921 C CA . THR A 1 115 ? 15.499 -6.850 -12.008 1.00 88.19 115 THR A CA 1
ATOM 922 C C . THR A 1 115 ? 14.767 -7.723 -10.990 1.00 88.19 115 THR A C 1
ATOM 924 O O . THR A 1 115 ? 14.405 -8.855 -11.309 1.00 88.19 115 THR A O 1
ATOM 927 N N . ARG A 1 116 ? 14.503 -7.205 -9.780 1.00 87.44 116 ARG A N 1
ATOM 928 C CA . ARG A 1 116 ? 13.779 -7.949 -8.734 1.00 87.44 116 ARG A CA 1
ATOM 929 C C . ARG A 1 116 ? 12.329 -8.212 -9.146 1.00 87.44 116 ARG A C 1
ATOM 931 O O . ARG A 1 116 ? 11.839 -9.320 -8.936 1.00 87.44 116 ARG A O 1
ATOM 938 N N . ILE A 1 117 ? 11.676 -7.245 -9.793 1.00 89.94 117 ILE A N 1
ATOM 939 C CA . ILE A 1 117 ? 10.322 -7.417 -10.337 1.00 89.94 117 ILE A CA 1
ATOM 940 C C . ILE A 1 117 ? 10.303 -8.509 -11.414 1.00 89.94 117 ILE A C 1
ATOM 942 O O . ILE A 1 117 ? 9.462 -9.407 -11.356 1.00 89.94 117 ILE A O 1
ATOM 946 N N . ALA A 1 118 ? 11.244 -8.473 -12.360 1.00 91.31 118 ALA A N 1
ATOM 947 C CA . ALA A 1 118 ? 11.327 -9.449 -13.445 1.00 91.31 118 ALA A CA 1
ATOM 948 C C . ALA A 1 118 ? 11.606 -10.874 -12.936 1.00 91.31 118 ALA A C 1
ATOM 950 O O . ALA A 1 118 ? 11.016 -11.830 -13.433 1.00 91.31 118 ALA A O 1
ATOM 951 N N . GLN A 1 119 ? 12.460 -11.025 -11.920 1.00 90.19 119 GLN A N 1
ATOM 952 C CA . GLN A 1 119 ? 12.788 -12.323 -11.317 1.00 90.19 119 GLN A CA 1
ATOM 953 C C . GLN A 1 119 ? 11.669 -12.875 -10.422 1.00 90.19 119 GLN A C 1
ATOM 955 O O . GLN A 1 119 ? 11.512 -14.090 -10.298 1.00 90.19 119 GLN A O 1
ATOM 960 N N . HIS A 1 120 ? 10.883 -12.001 -9.790 1.00 92.12 120 HIS A N 1
ATOM 961 C CA . HIS A 1 120 ? 9.910 -12.377 -8.763 1.00 92.12 120 HIS A CA 1
ATOM 962 C C . HIS A 1 120 ? 8.510 -11.834 -9.059 1.00 92.12 120 HIS A C 1
ATOM 964 O O . HIS A 1 120 ? 7.823 -11.323 -8.170 1.00 92.12 120 HIS A O 1
ATOM 970 N N . GLN A 1 121 ? 8.054 -12.004 -10.302 1.00 94.06 121 GLN A N 1
ATOM 971 C CA . GLN A 1 121 ? 6.787 -11.449 -10.788 1.00 94.06 121 GLN A CA 1
ATOM 972 C C . GLN A 1 121 ? 5.590 -11.788 -9.892 1.00 94.06 121 GLN A C 1
ATOM 974 O O . GLN A 1 121 ? 4.779 -10.908 -9.615 1.00 94.06 121 GLN A O 1
ATOM 979 N N . ARG A 1 122 ? 5.477 -13.026 -9.385 1.00 94.38 122 ARG A N 1
ATOM 980 C CA . ARG A 1 122 ? 4.379 -13.421 -8.478 1.00 94.38 122 ARG A CA 1
ATOM 981 C C . ARG A 1 122 ? 4.311 -12.526 -7.236 1.00 94.38 122 ARG A C 1
ATOM 983 O O . ARG A 1 122 ? 3.232 -12.083 -6.853 1.00 94.38 122 ARG A O 1
ATOM 990 N N . HIS A 1 123 ? 5.456 -12.250 -6.617 1.00 93.56 123 HIS A N 1
ATOM 991 C CA . HIS A 1 123 ? 5.526 -11.401 -5.431 1.00 93.56 123 HIS A CA 1
ATOM 992 C C . HIS A 1 123 ? 5.307 -9.926 -5.773 1.00 93.56 123 HIS A C 1
ATOM 994 O O . HIS A 1 123 ? 4.655 -9.228 -5.004 1.00 93.56 123 HIS A O 1
ATOM 1000 N N . ALA A 1 124 ? 5.774 -9.465 -6.937 1.00 94.69 124 ALA A N 1
ATOM 1001 C CA . ALA A 1 124 ? 5.530 -8.100 -7.400 1.00 94.69 124 ALA A CA 1
ATOM 1002 C C . ALA A 1 124 ? 4.029 -7.839 -7.625 1.00 94.69 124 ALA A C 1
ATOM 1004 O O . ALA A 1 124 ? 3.501 -6.833 -7.158 1.00 94.69 124 ALA A O 1
ATOM 1005 N N . HIS A 1 125 ? 3.316 -8.781 -8.253 1.00 96.19 125 HIS A N 1
ATOM 1006 C CA . HIS A 1 125 ? 1.861 -8.695 -8.408 1.00 96.19 125 HIS A CA 1
ATOM 1007 C C . HIS A 1 125 ? 1.140 -8.720 -7.061 1.00 96.19 125 HIS A C 1
ATOM 1009 O O . HIS A 1 125 ? 0.217 -7.936 -6.856 1.00 96.19 125 HIS A O 1
ATOM 1015 N N . LYS A 1 126 ? 1.580 -9.566 -6.121 1.00 95.62 126 LYS A N 1
ATOM 1016 C CA . LYS A 1 126 ? 1.032 -9.580 -4.758 1.00 95.62 126 LYS A CA 1
ATOM 1017 C C . LYS A 1 126 ? 1.242 -8.236 -4.051 1.00 95.62 126 LYS A C 1
ATOM 1019 O O . LYS A 1 126 ? 0.309 -7.724 -3.443 1.00 95.62 126 LYS A O 1
ATOM 1024 N N . ALA A 1 127 ? 2.425 -7.636 -4.180 1.00 95.56 127 ALA A N 1
ATOM 1025 C CA . ALA A 1 127 ? 2.737 -6.322 -3.622 1.00 95.56 127 ALA A CA 1
ATOM 1026 C C . ALA A 1 127 ? 1.816 -5.225 -4.185 1.00 95.56 127 ALA A C 1
ATOM 1028 O O . ALA A 1 127 ? 1.258 -4.433 -3.426 1.00 95.56 127 ALA A O 1
ATOM 1029 N N . ALA A 1 128 ? 1.620 -5.212 -5.508 1.00 96.50 128 ALA A N 1
ATOM 1030 C CA . ALA A 1 128 ? 0.716 -4.279 -6.172 1.00 96.50 128 ALA A CA 1
ATOM 1031 C C . ALA A 1 128 ? -0.743 -4.495 -5.738 1.00 96.50 128 ALA A C 1
ATOM 1033 O O . ALA A 1 128 ? -1.424 -3.528 -5.410 1.00 96.50 128 ALA A O 1
ATOM 1034 N N . ALA A 1 129 ? -1.212 -5.745 -5.661 1.00 96.75 129 ALA A N 1
ATOM 1035 C CA . ALA A 1 129 ? -2.563 -6.071 -5.199 1.00 96.75 129 ALA A CA 1
ATOM 1036 C C . ALA A 1 129 ? -2.816 -5.579 -3.765 1.00 96.75 129 ALA A C 1
ATOM 1038 O O . ALA A 1 129 ? -3.804 -4.894 -3.516 1.00 96.75 129 ALA A O 1
ATOM 1039 N N . ILE A 1 130 ? -1.877 -5.824 -2.847 1.00 96.38 130 ILE A N 1
ATOM 1040 C CA . ILE A 1 130 ? -1.945 -5.343 -1.459 1.00 96.38 130 ILE A CA 1
ATOM 1041 C C . ILE A 1 130 ? -2.030 -3.813 -1.400 1.00 96.38 130 ILE A C 1
ATOM 1043 O O . ILE A 1 130 ? -2.821 -3.261 -0.628 1.00 96.38 130 ILE A O 1
ATOM 1047 N N . ALA A 1 131 ? -1.223 -3.113 -2.200 1.00 96.38 131 ALA A N 1
ATOM 1048 C CA . ALA A 1 131 ? -1.246 -1.655 -2.257 1.00 96.38 131 ALA A CA 1
ATOM 1049 C C . ALA A 1 131 ? -2.586 -1.134 -2.803 1.00 96.38 131 ALA A C 1
ATOM 1051 O O . ALA A 1 131 ? -3.169 -0.221 -2.215 1.00 96.38 131 ALA A O 1
ATOM 1052 N N . LYS A 1 132 ? -3.117 -1.761 -3.860 1.00 96.88 132 LYS A N 1
ATOM 1053 C CA . LYS A 1 132 ? -4.432 -1.439 -4.430 1.00 96.88 132 LYS A CA 1
ATOM 1054 C C . LYS A 1 132 ? -5.558 -1.620 -3.414 1.00 96.88 132 LYS A C 1
ATOM 1056 O O . LYS A 1 132 ? -6.292 -0.674 -3.144 1.00 96.88 132 LYS A O 1
ATOM 1061 N N . GLU A 1 133 ? -5.647 -2.795 -2.795 1.00 95.00 133 GLU A N 1
ATOM 1062 C CA . GLU A 1 133 ? -6.653 -3.101 -1.767 1.00 95.00 133 GLU A CA 1
ATOM 1063 C C . GLU A 1 133 ? -6.582 -2.110 -0.599 1.00 95.00 133 GLU A C 1
ATOM 1065 O O . GLU A 1 133 ? -7.605 -1.651 -0.092 1.00 95.00 133 GLU A O 1
ATOM 1070 N N . SER A 1 134 ? -5.368 -1.721 -0.196 1.00 94.81 134 SER A N 1
ATOM 1071 C CA . SER A 1 134 ? -5.162 -0.740 0.873 1.00 94.81 134 SER A CA 1
ATOM 1072 C C . SER A 1 134 ? -5.745 0.631 0.523 1.00 94.81 134 SER A C 1
ATOM 1074 O O . SER A 1 134 ? -6.366 1.259 1.379 1.00 94.81 134 SER A O 1
ATOM 1076 N N . LEU A 1 135 ? -5.562 1.096 -0.717 1.00 94.81 135 LEU A N 1
ATOM 1077 C CA . LEU A 1 135 ? -6.084 2.382 -1.191 1.00 94.81 135 LEU A CA 1
ATOM 1078 C C . LEU A 1 135 ? -7.602 2.351 -1.387 1.00 94.81 135 LEU A C 1
ATOM 1080 O O . LEU A 1 135 ? -8.289 3.275 -0.955 1.00 94.81 135 LEU A O 1
ATOM 1084 N N . GLN A 1 136 ? -8.142 1.267 -1.944 1.00 93.06 136 GLN A N 1
ATOM 1085 C CA . GLN A 1 136 ? -9.590 1.079 -2.075 1.00 93.06 136 GLN A CA 1
ATOM 1086 C C . GLN A 1 136 ? -10.279 1.070 -0.705 1.00 93.06 136 GLN A C 1
ATOM 1088 O O . GLN A 1 136 ? -11.271 1.767 -0.496 1.00 93.06 136 GLN A O 1
ATOM 1093 N N . MET A 1 137 ? -9.714 0.353 0.269 1.00 90.12 137 MET A N 1
ATOM 1094 C CA . MET A 1 137 ? -10.239 0.324 1.637 1.00 90.12 137 MET A CA 1
ATOM 1095 C C . MET A 1 137 ? -10.119 1.682 2.332 1.00 90.12 137 MET A C 1
ATOM 1097 O O . MET A 1 137 ? -11.011 2.074 3.083 1.00 90.12 137 MET A O 1
ATOM 1101 N N . LEU A 1 138 ? -9.047 2.432 2.070 1.00 90.25 138 LEU A N 1
ATOM 1102 C CA . LEU A 1 138 ? -8.904 3.812 2.531 1.00 90.25 138 LEU A CA 1
ATOM 1103 C C . LEU A 1 138 ? -9.987 4.735 1.947 1.00 90.25 138 LEU A C 1
ATOM 1105 O O . LEU A 1 138 ? -10.546 5.538 2.699 1.00 90.25 138 LEU A O 1
ATOM 1109 N N . SER A 1 139 ? -10.325 4.593 0.661 1.00 89.94 139 SER A N 1
ATOM 1110 C CA . SER A 1 139 ? -11.439 5.325 0.036 1.00 89.94 139 SER A CA 1
ATOM 1111 C C . SER A 1 139 ? -12.774 4.947 0.670 1.00 89.94 139 SER A C 1
ATOM 1113 O O . SER A 1 139 ? -13.498 5.815 1.153 1.00 89.94 139 SER A O 1
ATOM 1115 N N . GLY A 1 140 ? -13.047 3.645 0.803 1.00 88.56 140 GLY A N 1
ATOM 1116 C CA . GLY A 1 140 ? -14.268 3.146 1.435 1.00 88.56 140 GLY A CA 1
ATOM 1117 C C . GLY A 1 140 ? -14.430 3.645 2.873 1.00 88.56 140 GLY A C 1
ATOM 1118 O O . GLY A 1 140 ? -15.523 4.056 3.266 1.00 88.56 140 GLY A O 1
ATOM 1119 N N . LEU A 1 141 ? -13.345 3.693 3.655 1.00 87.62 141 LEU A N 1
ATOM 1120 C CA . LEU A 1 141 ? -13.359 4.280 4.999 1.00 87.62 141 LEU A CA 1
ATOM 1121 C C . LEU A 1 141 ? -13.651 5.783 4.970 1.00 87.62 141 LEU A C 1
ATOM 1123 O O . LEU A 1 141 ? -14.327 6.277 5.872 1.00 87.62 141 LEU A O 1
ATOM 1127 N N . ASN A 1 142 ? -13.142 6.517 3.981 1.00 86.00 142 ASN A N 1
ATOM 1128 C CA . ASN A 1 142 ? -13.391 7.950 3.840 1.00 86.00 142 ASN A CA 1
ATOM 1129 C C . ASN A 1 142 ? -14.855 8.258 3.498 1.00 86.00 142 ASN A C 1
ATOM 1131 O O . ASN A 1 142 ? -15.429 9.208 4.028 1.00 86.00 142 ASN A O 1
ATOM 1135 N N . GLU A 1 143 ? -15.433 7.467 2.597 1.00 84.31 143 GLU A N 1
ATOM 1136 C CA . GLU A 1 143 ? -16.793 7.644 2.085 1.00 84.31 143 GLU A CA 1
ATOM 1137 C C . GLU A 1 143 ? -17.842 7.249 3.124 1.00 84.31 143 GLU A C 1
ATOM 1139 O O . GLU A 1 143 ? -18.810 7.975 3.345 1.00 84.31 143 GLU A O 1
ATOM 1144 N N . ASN A 1 144 ? -17.622 6.126 3.809 1.00 79.88 144 ASN A N 1
ATOM 1145 C CA . ASN A 1 144 ? -18.615 5.540 4.708 1.00 79.88 144 ASN A CA 1
ATOM 1146 C C . ASN A 1 144 ? -18.437 5.967 6.169 1.00 79.88 144 ASN A C 1
ATOM 1148 O O . ASN A 1 144 ? -19.319 5.730 6.992 1.00 79.88 144 ASN A O 1
ATOM 1152 N N . THR A 1 145 ? -17.311 6.59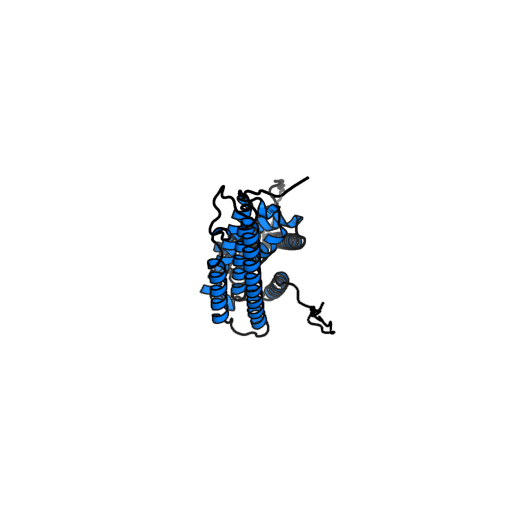7 6.531 1.00 78.12 145 THR A N 1
ATOM 1153 C CA . THR A 1 145 ? -17.024 6.944 7.930 1.00 78.12 145 THR A CA 1
ATOM 1154 C C . THR A 1 145 ? -16.453 8.351 8.093 1.00 78.12 145 THR A C 1
ATOM 1156 O O . THR A 1 145 ? -15.665 8.851 7.297 1.00 78.12 145 THR A O 1
ATOM 1159 N N . GLY A 1 146 ? -16.758 8.990 9.224 1.00 73.50 146 GLY A N 1
ATOM 1160 C CA . GLY A 1 146 ? -16.123 10.255 9.614 1.00 73.50 146 GLY A CA 1
ATOM 1161 C C . GLY A 1 146 ? -14.709 10.108 10.199 1.00 73.50 146 GLY A C 1
ATOM 1162 O O . GLY A 1 146 ? -14.156 11.089 10.701 1.00 73.50 146 GLY A O 1
ATOM 1163 N N . ILE A 1 147 ? -14.127 8.902 10.220 1.00 76.62 147 ILE A N 1
ATOM 1164 C CA . ILE A 1 147 ? -12.924 8.600 11.015 1.00 76.62 147 ILE A CA 1
ATOM 1165 C C . ILE A 1 147 ? -11.675 9.249 10.410 1.00 76.62 147 ILE A C 1
ATOM 1167 O O . ILE A 1 147 ? -10.861 9.805 11.152 1.00 76.62 147 ILE A O 1
ATOM 1171 N N . ILE A 1 148 ? -11.547 9.254 9.080 1.00 69.94 148 ILE A N 1
ATOM 1172 C CA . ILE A 1 148 ? -10.392 9.855 8.394 1.00 69.94 148 ILE A CA 1
ATOM 1173 C C . ILE A 1 148 ? -10.322 11.361 8.651 1.00 69.94 148 ILE A C 1
ATOM 1175 O O . ILE A 1 148 ? -9.256 11.897 8.957 1.00 69.94 148 ILE A O 1
ATOM 1179 N N . LYS A 1 149 ? -11.474 12.040 8.648 1.00 70.12 149 LYS A N 1
ATOM 1180 C CA . LYS A 1 149 ? -11.562 13.476 8.953 1.00 70.12 149 LYS A CA 1
ATOM 1181 C C . LYS A 1 149 ? -11.178 13.797 10.399 1.00 70.12 149 LYS A C 1
ATOM 1183 O O . LYS A 1 149 ? -10.652 14.883 10.642 1.00 70.12 149 LYS A O 1
ATOM 1188 N N . ARG A 1 150 ? -11.435 12.880 11.340 1.00 73.44 150 ARG A N 1
ATOM 1189 C CA . ARG A 1 150 ? -11.097 13.037 12.766 1.00 73.44 150 ARG A CA 1
ATOM 1190 C C . ARG A 1 150 ? -9.617 12.774 13.046 1.00 73.44 150 ARG A C 1
ATOM 1192 O O . ARG A 1 150 ? -9.027 13.505 13.828 1.00 73.44 150 ARG A O 1
ATOM 1199 N N . ASN A 1 151 ? -9.012 11.788 12.380 1.00 73.62 151 ASN A N 1
ATOM 1200 C CA . ASN A 1 151 ? -7.632 11.358 12.640 1.00 73.62 151 ASN A CA 1
ATOM 1201 C C . ASN A 1 151 ? -6.764 11.292 11.364 1.00 73.62 151 ASN A C 1
ATOM 1203 O O . ASN A 1 151 ? -6.176 10.248 11.076 1.00 73.62 151 ASN A O 1
ATOM 1207 N N . PRO A 1 152 ? -6.620 12.390 10.598 1.00 70.81 152 PRO A N 1
ATOM 1208 C CA . PRO A 1 152 ? -5.962 12.379 9.284 1.00 70.81 152 PRO A CA 1
ATOM 1209 C C . PRO A 1 152 ? -4.490 11.942 9.344 1.00 70.81 152 PRO A C 1
ATOM 1211 O O . PRO A 1 152 ? -3.975 11.313 8.420 1.00 70.81 152 PRO A O 1
ATOM 1214 N N . LEU A 1 153 ? -3.811 12.225 10.462 1.00 67.38 153 LEU A N 1
ATOM 1215 C CA . LEU A 1 153 ? -2.417 11.835 10.683 1.00 67.38 153 LEU A CA 1
ATOM 1216 C C . LEU A 1 153 ? -2.221 10.324 10.819 1.00 67.38 153 LEU A C 1
ATOM 1218 O O . LEU A 1 153 ? -1.113 9.848 10.602 1.00 67.38 153 LEU A O 1
ATOM 1222 N N . PHE A 1 154 ? -3.263 9.577 11.174 1.00 71.00 154 PHE A N 1
ATOM 1223 C CA . PHE A 1 154 ? -3.178 8.129 11.311 1.00 71.00 154 PHE A CA 1
ATOM 1224 C C . PHE A 1 154 ? -3.216 7.441 9.936 1.00 71.00 154 PHE A C 1
ATOM 1226 O O . PHE A 1 154 ? -2.423 6.545 9.659 1.00 71.00 154 PHE A O 1
ATOM 1233 N N . PHE A 1 155 ? -4.063 7.938 9.031 1.00 77.06 155 PHE A N 1
ATOM 1234 C CA . PHE A 1 155 ? -4.249 7.386 7.684 1.00 77.06 155 PHE A CA 1
ATOM 1235 C C . PHE A 1 155 ? -3.138 7.767 6.704 1.00 77.06 155 PHE A C 1
ATOM 1237 O O . PHE A 1 155 ? -2.852 6.998 5.787 1.00 77.06 155 PHE A O 1
ATOM 1244 N N . LYS A 1 156 ? -2.458 8.904 6.929 1.00 82.44 156 LYS A N 1
ATOM 1245 C CA . LYS A 1 156 ? -1.371 9.368 6.048 1.00 82.44 156 LYS A CA 1
ATOM 1246 C C . LYS A 1 156 ? -0.284 8.311 5.853 1.00 82.44 156 LYS A C 1
ATOM 1248 O O . LYS A 1 156 ? 0.251 8.206 4.762 1.00 82.44 156 LYS A O 1
ATOM 1253 N N . HIS A 1 157 ? 0.048 7.544 6.895 1.00 82.31 157 HIS A N 1
ATOM 1254 C CA . HIS A 1 157 ? 1.147 6.584 6.837 1.00 82.31 157 HIS A CA 1
ATOM 1255 C C . HIS A 1 157 ? 0.828 5.436 5.884 1.00 82.31 157 HIS A C 1
ATOM 1257 O O . HIS A 1 157 ? 1.634 5.155 5.007 1.00 82.31 157 HIS A O 1
ATOM 1263 N N . LEU A 1 158 ? -0.362 4.833 5.995 1.00 88.50 158 LEU A N 1
ATOM 1264 C CA . LEU A 1 158 ? -0.757 3.781 5.060 1.00 88.50 158 LEU A CA 1
ATOM 1265 C C . LEU A 1 158 ? -0.911 4.325 3.639 1.00 88.50 158 LEU A C 1
ATOM 1267 O O . LEU A 1 158 ? -0.415 3.693 2.713 1.00 88.50 158 LEU A O 1
ATOM 1271 N N . LEU A 1 159 ? -1.553 5.489 3.480 1.00 91.56 159 LEU A N 1
ATOM 1272 C CA . LEU A 1 159 ? -1.739 6.127 2.175 1.00 91.56 159 LEU A CA 1
ATOM 1273 C C . LEU A 1 159 ? -0.399 6.314 1.461 1.00 91.56 159 LEU A C 1
ATOM 1275 O O . LEU A 1 159 ? -0.242 5.903 0.318 1.00 91.56 159 LEU A O 1
ATOM 1279 N N . LEU A 1 160 ? 0.578 6.882 2.166 1.00 89.69 160 LEU A N 1
ATOM 1280 C CA . LEU A 1 160 ? 1.930 7.074 1.661 1.00 89.69 160 LEU A CA 1
ATOM 1281 C C . LEU A 1 160 ? 2.581 5.746 1.287 1.00 89.69 160 LEU A C 1
ATOM 1283 O O . LEU A 1 160 ? 3.046 5.612 0.161 1.00 89.69 160 LEU A O 1
ATOM 1287 N N . THR A 1 161 ? 2.602 4.766 2.192 1.00 91.00 161 THR A N 1
ATOM 1288 C CA . THR A 1 161 ? 3.258 3.480 1.920 1.00 91.00 161 THR A CA 1
ATOM 1289 C C . THR A 1 161 ? 2.635 2.768 0.715 1.00 91.00 161 THR A C 1
ATOM 1291 O O . THR A 1 161 ? 3.366 2.320 -0.164 1.00 91.00 161 THR A O 1
ATOM 1294 N N . ALA A 1 162 ? 1.304 2.699 0.632 1.00 95.00 162 ALA A N 1
ATOM 1295 C CA . ALA A 1 162 ? 0.610 2.034 -0.470 1.00 95.00 162 ALA A CA 1
ATOM 1296 C C . ALA A 1 162 ? 0.805 2.779 -1.801 1.00 95.00 162 ALA A C 1
ATOM 1298 O O . ALA A 1 162 ? 1.176 2.170 -2.803 1.00 95.00 162 ALA A O 1
ATOM 1299 N N . PHE A 1 163 ? 0.646 4.105 -1.803 1.00 94.75 163 PHE A N 1
ATOM 1300 C CA . PHE A 1 163 ? 0.885 4.926 -2.991 1.00 94.75 163 PHE A CA 1
ATOM 1301 C C . PHE A 1 163 ? 2.339 4.836 -3.471 1.00 94.75 163 PHE A C 1
ATOM 1303 O O . PHE A 1 163 ? 2.600 4.675 -4.661 1.00 94.75 163 PHE A O 1
ATOM 1310 N N . GLY A 1 164 ? 3.295 4.870 -2.542 1.00 92.12 164 GLY A N 1
ATOM 1311 C CA . GLY A 1 164 ? 4.714 4.693 -2.830 1.00 92.12 164 GLY A CA 1
ATOM 1312 C C . GLY A 1 164 ? 5.027 3.345 -3.468 1.00 92.12 164 GLY A C 1
ATOM 1313 O O . GLY A 1 164 ? 5.814 3.286 -4.409 1.00 92.12 164 GLY A O 1
ATOM 1314 N N . ASN A 1 165 ? 4.389 2.270 -3.002 1.00 94.62 165 ASN A N 1
ATOM 1315 C CA . ASN A 1 165 ? 4.533 0.944 -3.597 1.00 94.62 165 ASN A CA 1
ATOM 1316 C C . ASN A 1 165 ? 3.985 0.898 -5.033 1.00 94.62 165 ASN A C 1
ATOM 1318 O O . ASN A 1 165 ? 4.657 0.360 -5.910 1.00 94.62 165 ASN A O 1
ATOM 1322 N N . LEU A 1 166 ? 2.825 1.507 -5.311 1.00 94.56 166 LEU A N 1
ATOM 1323 C CA . LEU A 1 166 ? 2.320 1.606 -6.689 1.00 94.56 166 LEU A CA 1
ATOM 1324 C C . LEU A 1 166 ? 3.250 2.429 -7.582 1.00 94.56 166 LEU A C 1
ATOM 1326 O O . LEU A 1 166 ? 3.540 2.016 -8.703 1.00 94.56 166 LEU A O 1
ATOM 1330 N N . LEU A 1 167 ? 3.779 3.547 -7.079 1.00 90.94 167 LEU A N 1
ATOM 1331 C CA . LEU A 1 167 ? 4.737 4.362 -7.824 1.00 90.94 167 LEU A CA 1
ATOM 1332 C C . LEU A 1 167 ? 6.022 3.581 -8.135 1.00 90.94 167 LEU A C 1
ATOM 1334 O O . LEU A 1 167 ? 6.493 3.619 -9.266 1.00 90.94 167 LEU A O 1
ATOM 1338 N N . LEU A 1 168 ? 6.558 2.827 -7.170 1.00 90.62 168 LEU A N 1
ATOM 1339 C CA . LEU A 1 168 ? 7.713 1.948 -7.385 1.00 90.62 168 LEU A CA 1
ATOM 1340 C C . LEU A 1 168 ? 7.433 0.876 -8.444 1.00 90.62 168 LEU A C 1
ATOM 1342 O O . LEU A 1 168 ? 8.289 0.621 -9.290 1.00 90.62 168 LEU A O 1
ATOM 1346 N N . ALA A 1 169 ? 6.243 0.271 -8.424 1.00 92.44 169 ALA A N 1
ATOM 1347 C CA . ALA A 1 169 ? 5.841 -0.718 -9.419 1.00 92.44 169 ALA A CA 1
ATOM 1348 C C . ALA A 1 169 ? 5.771 -0.107 -10.830 1.00 92.44 169 ALA A C 1
ATOM 1350 O O . ALA A 1 169 ? 6.328 -0.670 -11.771 1.00 92.44 169 ALA A O 1
ATOM 1351 N N . VAL A 1 170 ? 5.146 1.067 -10.970 1.00 89.56 170 VAL A N 1
ATOM 1352 C CA . VAL A 1 170 ? 5.004 1.765 -12.257 1.00 89.56 170 VAL A CA 1
ATOM 1353 C C . VAL A 1 170 ? 6.348 2.257 -12.782 1.00 89.56 170 VAL A C 1
ATOM 1355 O O . VAL A 1 170 ? 6.621 2.075 -13.960 1.00 89.56 170 VAL A O 1
ATOM 1358 N N . VAL A 1 171 ? 7.205 2.838 -11.941 1.00 87.69 171 VAL A N 1
ATOM 1359 C CA . VAL A 1 171 ? 8.515 3.359 -12.372 1.00 87.69 171 VAL A CA 1
ATOM 1360 C C . VAL A 1 171 ? 9.461 2.229 -12.781 1.00 87.69 171 VAL A C 1
ATOM 1362 O O . VAL A 1 171 ? 10.170 2.356 -13.770 1.00 87.69 171 VAL A O 1
ATOM 1365 N N . ASN A 1 172 ? 9.468 1.103 -12.060 1.00 86.75 172 ASN A N 1
ATOM 1366 C CA . ASN A 1 172 ? 10.407 0.015 -12.347 1.00 86.75 172 ASN A CA 1
ATOM 1367 C C . ASN A 1 172 ? 9.890 -1.005 -13.382 1.00 86.75 172 ASN A C 1
ATOM 1369 O O . ASN A 1 172 ? 10.697 -1.753 -13.931 1.00 86.75 172 ASN A O 1
ATOM 1373 N N . ALA A 1 173 ? 8.578 -1.085 -13.630 1.00 89.38 173 ALA A N 1
ATOM 1374 C CA . ALA A 1 173 ? 7.980 -2.041 -14.569 1.00 89.38 173 ALA A CA 1
ATOM 1375 C C . ALA A 1 173 ? 6.659 -1.517 -15.161 1.00 89.38 173 ALA A C 1
ATOM 1377 O O . ALA A 1 173 ? 5.594 -2.125 -15.012 1.00 89.38 173 ALA A O 1
ATOM 1378 N N . SER A 1 174 ? 6.725 -0.376 -15.851 1.00 86.69 174 SER A N 1
ATOM 1379 C CA . SER A 1 174 ? 5.543 0.319 -16.374 1.00 86.69 174 SER A CA 1
ATOM 1380 C C . SER A 1 174 ? 4.671 -0.561 -17.267 1.00 86.69 174 SER A C 1
ATOM 1382 O O . SER A 1 174 ? 3.462 -0.609 -17.066 1.00 86.69 174 SER A O 1
ATOM 1384 N N . SER A 1 175 ? 5.278 -1.316 -18.188 1.00 87.12 175 SER A N 1
ATOM 1385 C CA . SER A 1 175 ? 4.564 -2.199 -19.123 1.00 87.12 175 SER A CA 1
ATOM 1386 C C . SER A 1 175 ? 3.734 -3.289 -18.440 1.00 87.12 175 SER A C 1
ATOM 1388 O O . SER A 1 175 ? 2.813 -3.823 -19.048 1.00 87.12 175 SER A O 1
ATOM 1390 N N . MET A 1 176 ? 4.040 -3.623 -17.184 1.00 89.56 176 MET A N 1
ATOM 1391 C CA . MET A 1 176 ? 3.299 -4.622 -16.416 1.00 89.56 176 MET A CA 1
ATOM 1392 C C . MET A 1 176 ? 2.167 -4.018 -15.580 1.00 89.56 176 MET A C 1
ATOM 1394 O O . MET A 1 176 ? 1.116 -4.639 -15.422 1.00 89.56 176 MET A O 1
ATOM 1398 N N . PHE A 1 177 ? 2.389 -2.839 -14.992 1.00 91.00 177 PHE A N 1
ATOM 1399 C CA . PHE A 1 177 ? 1.513 -2.315 -13.939 1.00 91.00 177 PHE A CA 1
ATOM 1400 C C . PHE A 1 177 ? 0.695 -1.087 -14.335 1.00 91.00 177 PHE A C 1
ATOM 1402 O O . PHE A 1 177 ? -0.346 -0.877 -13.721 1.00 91.00 177 PHE A O 1
ATOM 1409 N N . CYS A 1 178 ? 1.117 -0.312 -15.339 1.00 87.06 178 CYS A N 1
ATOM 1410 C CA . CYS A 1 178 ? 0.528 0.984 -15.704 1.00 87.06 178 CYS A CA 1
ATOM 1411 C C . CYS A 1 178 ? -1.004 0.933 -15.829 1.00 87.06 178 CYS A C 1
ATOM 1413 O O . CYS A 1 178 ? -1.702 1.660 -15.127 1.00 87.06 178 CYS A O 1
ATOM 1415 N N . ASP A 1 179 ? -1.536 0.011 -16.633 1.00 87.44 179 ASP A N 1
ATOM 1416 C CA . ASP A 1 179 ? -2.980 -0.071 -16.886 1.00 87.44 179 ASP A CA 1
ATOM 1417 C C . ASP A 1 179 ? -3.784 -0.593 -15.691 1.00 87.44 179 ASP A C 1
ATOM 1419 O O . ASP A 1 179 ? -4.954 -0.259 -15.521 1.00 87.44 179 ASP A O 1
ATOM 1423 N N . ASN A 1 180 ? -3.147 -1.372 -14.819 1.00 88.38 180 ASN A N 1
ATOM 1424 C CA . ASN A 1 180 ? -3.817 -2.064 -13.723 1.00 88.38 180 ASN A CA 1
ATOM 1425 C C . ASN A 1 180 ? -3.907 -1.248 -12.431 1.00 88.38 180 ASN A C 1
ATOM 1427 O O . ASN A 1 180 ? -4.537 -1.725 -11.486 1.00 88.38 180 ASN A O 1
ATOM 1431 N N . VAL A 1 181 ? -3.260 -0.082 -12.349 1.00 91.50 181 VAL A N 1
ATOM 1432 C CA . VAL A 1 181 ? -3.177 0.716 -11.110 1.00 91.50 181 VAL A CA 1
ATOM 1433 C C . VAL A 1 181 ? -3.763 2.120 -11.238 1.00 91.50 181 VAL A C 1
ATOM 1435 O O . VAL A 1 181 ? -3.760 2.850 -10.252 1.00 91.50 181 VAL A O 1
ATOM 1438 N N . LYS A 1 182 ? -4.248 2.513 -12.426 1.00 90.38 182 LYS A N 1
ATOM 1439 C CA . LYS A 1 182 ? -4.705 3.886 -12.710 1.00 90.38 182 LYS A CA 1
ATOM 1440 C C . LYS A 1 182 ? -5.779 4.354 -11.732 1.00 90.38 182 LYS A C 1
ATOM 1442 O O . LYS A 1 182 ? -5.619 5.388 -11.097 1.00 90.38 182 LYS A O 1
ATOM 1447 N N . VAL A 1 183 ? -6.811 3.528 -11.548 1.00 93.19 183 VAL A N 1
ATOM 1448 C CA . VAL A 1 183 ? -7.940 3.820 -10.653 1.00 93.19 183 VAL A CA 1
ATOM 1449 C C . VAL A 1 183 ? -7.453 4.074 -9.226 1.00 93.19 183 VAL A C 1
ATOM 1451 O O . VAL A 1 183 ? -7.833 5.057 -8.598 1.00 93.19 183 VAL A O 1
ATOM 1454 N N . GLU A 1 184 ? -6.583 3.215 -8.700 1.00 95.19 184 GLU A N 1
ATOM 1455 C CA . GLU A 1 184 ? -6.063 3.368 -7.341 1.00 95.19 184 GLU A CA 1
ATOM 1456 C C . GLU A 1 184 ? -5.079 4.529 -7.211 1.00 95.19 184 GLU A C 1
ATOM 1458 O O . GLU A 1 184 ? -4.985 5.140 -6.144 1.00 95.19 184 GLU A O 1
ATOM 1463 N N . PHE A 1 185 ? -4.368 4.862 -8.285 1.00 92.12 185 PHE A N 1
ATOM 1464 C CA . PHE A 1 185 ? -3.513 6.036 -8.335 1.00 92.12 185 PHE A CA 1
ATOM 1465 C C . PHE A 1 185 ? -4.341 7.321 -8.233 1.00 92.12 185 PHE A C 1
ATOM 1467 O O . PHE A 1 185 ? -4.006 8.184 -7.422 1.00 92.12 185 PHE A O 1
ATOM 1474 N N . ASP A 1 186 ? -5.448 7.412 -8.970 1.00 91.06 186 ASP A N 1
ATOM 1475 C CA . ASP A 1 186 ? -6.372 8.550 -8.917 1.00 91.06 186 ASP A CA 1
ATOM 1476 C C . ASP A 1 186 ? -7.012 8.678 -7.525 1.00 91.06 186 ASP A C 1
ATOM 1478 O O . ASP A 1 186 ? -6.968 9.752 -6.920 1.00 91.06 186 ASP A O 1
ATOM 1482 N N . ILE A 1 187 ? -7.466 7.558 -6.938 1.00 92.75 187 ILE A N 1
ATOM 1483 C CA . ILE A 1 187 ? -7.936 7.506 -5.539 1.00 92.75 187 ILE A CA 1
ATOM 1484 C C . ILE A 1 187 ? -6.877 8.088 -4.591 1.00 92.75 187 ILE A C 1
ATOM 1486 O O . ILE A 1 187 ? -7.179 8.919 -3.730 1.00 92.75 187 ILE A O 1
ATOM 1490 N N . ALA A 1 188 ? -5.618 7.669 -4.729 1.00 92.19 188 ALA A N 1
ATOM 1491 C CA . ALA A 1 188 ? -4.546 8.148 -3.866 1.00 92.19 188 ALA A CA 1
ATOM 1492 C C . ALA A 1 188 ? -4.267 9.646 -4.051 1.00 92.19 188 ALA A C 1
ATOM 1494 O O . ALA A 1 188 ? -4.065 10.344 -3.053 1.00 92.19 188 ALA A O 1
ATOM 1495 N N . LEU A 1 189 ? -4.264 10.152 -5.287 1.00 91.00 189 LEU A N 1
ATOM 1496 C CA . LEU A 1 189 ? -4.050 11.570 -5.587 1.00 91.00 189 LEU A CA 1
ATOM 1497 C C . LEU A 1 189 ? -5.133 12.446 -4.952 1.00 91.00 189 LEU A C 1
ATOM 1499 O O . LEU A 1 189 ? -4.802 13.432 -4.283 1.00 91.00 189 LEU A O 1
ATOM 1503 N N . ASP A 1 190 ? -6.397 12.043 -5.058 1.00 90.25 190 ASP A N 1
ATOM 1504 C CA . ASP A 1 190 ? -7.519 12.738 -4.425 1.00 90.25 190 ASP A CA 1
ATOM 1505 C C . ASP A 1 190 ? -7.397 12.746 -2.899 1.00 90.25 190 ASP A C 1
ATOM 1507 O O . ASP A 1 190 ? -7.555 13.788 -2.248 1.00 90.25 190 ASP A O 1
ATOM 1511 N N . MET A 1 191 ? -7.034 11.608 -2.302 1.00 88.75 191 MET A N 1
ATOM 1512 C CA . MET A 1 191 ? -6.800 11.522 -0.860 1.00 88.75 191 MET A CA 1
ATOM 1513 C C . MET A 1 191 ? -5.616 12.389 -0.407 1.00 88.75 191 MET A C 1
ATOM 1515 O O . MET A 1 191 ? -5.707 13.069 0.621 1.00 88.75 191 MET A O 1
ATOM 1519 N N . ILE A 1 192 ? -4.509 12.407 -1.156 1.00 89.00 192 ILE A N 1
ATOM 1520 C CA . ILE A 1 192 ? -3.334 13.244 -0.860 1.00 89.00 192 ILE A CA 1
ATOM 1521 C C . ILE A 1 192 ? -3.720 14.722 -0.922 1.00 89.00 192 ILE A C 1
ATOM 1523 O O . ILE A 1 192 ? -3.390 15.470 0.004 1.00 89.00 192 ILE A O 1
ATOM 1527 N N . ARG A 1 193 ? -4.458 15.142 -1.955 1.00 87.00 193 ARG A N 1
ATOM 1528 C CA . ARG A 1 193 ? -4.966 16.513 -2.092 1.00 87.00 193 ARG A CA 1
ATOM 1529 C C . ARG A 1 193 ? -5.842 16.889 -0.903 1.00 87.00 193 ARG A C 1
ATOM 1531 O O . ARG A 1 193 ? -5.579 17.902 -0.251 1.00 87.00 193 ARG A O 1
ATOM 1538 N N . MET A 1 194 ? -6.816 16.048 -0.559 1.00 85.69 194 MET A N 1
ATOM 1539 C CA . MET A 1 194 ? -7.745 16.268 0.556 1.00 85.69 194 MET A CA 1
ATOM 1540 C C . MET A 1 194 ? -7.027 16.426 1.903 1.00 85.69 194 MET A C 1
ATOM 1542 O O . MET A 1 194 ? -7.413 17.251 2.736 1.00 85.69 194 MET A O 1
ATOM 1546 N N . LEU A 1 195 ? -5.973 15.642 2.131 1.00 82.00 195 LEU A N 1
ATOM 1547 C CA . LEU A 1 195 ? -5.241 15.608 3.397 1.00 82.00 195 LEU A CA 1
ATOM 1548 C C . LEU A 1 195 ? -4.044 16.578 3.452 1.00 82.00 195 LEU A C 1
ATOM 1550 O O . LEU A 1 195 ? -3.517 16.826 4.541 1.00 82.00 195 LEU A O 1
ATOM 1554 N N . SER A 1 196 ? -3.632 17.160 2.321 1.00 83.38 196 SER A N 1
ATOM 1555 C CA . SER A 1 196 ? -2.458 18.041 2.193 1.00 83.38 196 SER A CA 1
ATOM 1556 C C . SER A 1 196 ? -2.478 19.226 3.169 1.00 83.38 196 SER A C 1
ATOM 1558 O O . SER A 1 196 ? -1.519 19.442 3.907 1.00 83.38 196 SER A O 1
ATOM 1560 N N . ASN A 1 197 ? -3.613 19.915 3.296 1.00 78.56 197 ASN A N 1
ATOM 1561 C CA . ASN A 1 197 ? -3.785 21.065 4.195 1.00 78.56 197 ASN A CA 1
ATOM 1562 C C . ASN A 1 197 ? -3.669 20.715 5.688 1.00 78.56 197 ASN A C 1
ATOM 1564 O O . ASN A 1 197 ? -3.590 21.604 6.533 1.00 78.56 197 ASN A O 1
ATOM 1568 N N . ARG A 1 198 ? -3.678 19.423 6.029 1.00 78.50 198 ARG A N 1
ATOM 1569 C CA . ARG A 1 198 ? -3.619 18.917 7.407 1.00 78.50 198 ARG A CA 1
ATOM 1570 C C . ARG A 1 198 ? -2.312 18.195 7.724 1.00 78.50 198 ARG A C 1
ATOM 1572 O O . ARG A 1 198 ? -2.116 17.765 8.860 1.00 78.50 198 ARG A O 1
ATOM 1579 N N . SER A 1 199 ? -1.418 18.031 6.748 1.00 75.94 199 SER A N 1
ATOM 1580 C CA . SER A 1 199 ? -0.142 17.349 6.946 1.00 75.94 199 SER A CA 1
ATOM 1581 C C . SER A 1 199 ? 0.966 17.974 6.094 1.00 75.94 199 SER A C 1
ATOM 1583 O O . SER A 1 199 ? 0.925 17.849 4.872 1.00 75.94 199 SER A O 1
ATOM 1585 N N . PRO A 1 200 ? 2.013 18.558 6.711 1.00 75.62 200 PRO A N 1
ATOM 1586 C CA . PRO A 1 200 ? 3.141 19.139 5.978 1.00 75.62 200 PRO A CA 1
ATOM 1587 C C . PRO A 1 200 ? 3.815 18.154 5.017 1.00 75.62 200 PRO A C 1
ATOM 1589 O O . PRO A 1 200 ? 4.251 18.541 3.938 1.00 75.62 200 PRO A O 1
ATOM 1592 N N . LEU A 1 201 ? 3.859 16.872 5.391 1.00 78.06 201 LEU A N 1
ATOM 1593 C CA . LEU A 1 201 ? 4.431 15.812 4.568 1.00 78.06 201 LEU A CA 1
ATOM 1594 C C . LEU A 1 201 ? 3.587 15.581 3.304 1.00 78.06 201 LEU A C 1
ATOM 1596 O O . LEU A 1 201 ? 4.124 15.627 2.199 1.00 78.06 201 LEU A O 1
ATOM 1600 N N . LEU A 1 202 ? 2.268 15.404 3.443 1.00 80.50 202 LEU A N 1
ATOM 1601 C CA . LEU A 1 202 ? 1.379 15.251 2.283 1.00 80.50 202 LEU A CA 1
ATOM 1602 C C . LEU A 1 202 ? 1.336 16.5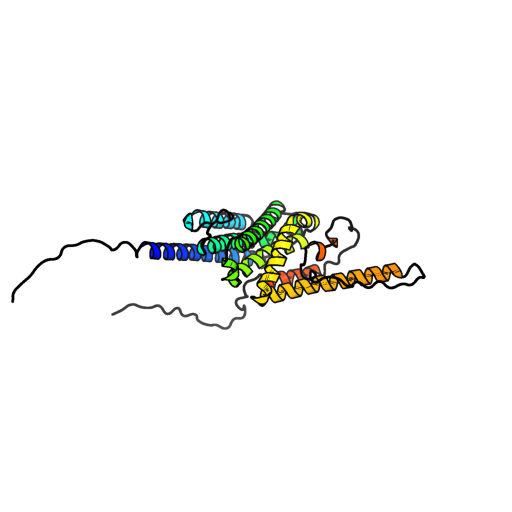22 1.432 1.00 80.50 202 LEU A C 1
ATOM 1604 O O . LEU A 1 202 ? 1.282 16.430 0.212 1.00 80.50 202 LEU A O 1
ATOM 1608 N N . MET A 1 203 ? 1.444 17.701 2.049 1.00 81.50 203 MET A N 1
ATOM 1609 C CA . MET A 1 203 ? 1.573 18.967 1.328 1.00 81.50 203 MET A CA 1
ATOM 1610 C C . MET A 1 203 ? 2.860 19.030 0.501 1.00 81.50 203 MET A C 1
ATOM 1612 O O . MET A 1 203 ? 2.844 19.492 -0.638 1.00 81.50 203 MET A O 1
ATOM 1616 N N . ALA A 1 204 ? 3.982 18.559 1.048 1.00 80.81 204 ALA A N 1
ATOM 1617 C CA . ALA A 1 204 ? 5.238 18.475 0.313 1.00 80.81 204 ALA A CA 1
ATOM 1618 C C . ALA A 1 204 ? 5.130 17.497 -0.866 1.00 80.81 204 ALA A C 1
ATOM 1620 O O . ALA A 1 204 ? 5.556 17.833 -1.971 1.00 80.81 204 ALA A O 1
ATOM 1621 N N . LEU A 1 205 ? 4.515 16.329 -0.656 1.00 83.31 205 LEU A N 1
ATOM 1622 C CA . LEU A 1 205 ? 4.264 15.357 -1.721 1.00 83.31 205 LEU A CA 1
ATOM 1623 C C . LEU A 1 205 ? 3.369 15.945 -2.817 1.00 83.31 205 LEU A C 1
ATOM 1625 O O . LEU A 1 205 ? 3.720 15.890 -3.991 1.00 83.31 205 LEU A O 1
ATOM 1629 N N . TRP A 1 206 ? 2.264 16.582 -2.434 1.00 87.81 206 TRP A N 1
ATOM 1630 C CA . TRP A 1 206 ? 1.346 17.237 -3.360 1.00 87.81 206 TRP A CA 1
ATOM 1631 C C . TRP A 1 206 ? 2.050 18.304 -4.206 1.00 87.81 206 TRP A C 1
ATOM 1633 O O . TRP A 1 206 ? 1.945 18.304 -5.430 1.00 87.81 206 TRP A O 1
ATOM 1643 N N . LYS A 1 207 ? 2.873 19.161 -3.585 1.00 80.12 207 LYS A N 1
ATOM 1644 C CA . LYS A 1 207 ? 3.684 20.156 -4.307 1.00 80.12 207 LYS A CA 1
ATOM 1645 C C . LYS A 1 207 ? 4.674 19.519 -5.285 1.00 80.12 207 LYS A C 1
ATOM 1647 O O . LYS A 1 207 ? 4.875 20.068 -6.369 1.00 80.12 207 LYS A O 1
ATOM 1652 N N . ARG A 1 208 ? 5.291 18.387 -4.923 1.00 84.44 208 ARG A N 1
ATOM 1653 C CA . ARG A 1 208 ? 6.196 17.634 -5.811 1.00 84.44 208 ARG A CA 1
ATOM 1654 C C . ARG A 1 208 ? 5.444 17.066 -7.017 1.00 84.44 208 ARG A C 1
ATOM 1656 O O . ARG A 1 208 ? 5.896 17.266 -8.140 1.00 84.44 208 ARG A O 1
ATOM 1663 N N . LEU A 1 209 ? 4.275 16.462 -6.804 1.00 84.94 209 LEU A N 1
ATOM 1664 C CA . LEU A 1 209 ? 3.407 15.952 -7.875 1.00 84.94 209 LEU A CA 1
ATOM 1665 C C . LEU A 1 209 ? 2.947 17.075 -8.819 1.00 84.94 209 LEU A C 1
ATOM 1667 O O . LEU A 1 209 ? 3.039 16.956 -10.039 1.00 84.94 209 LEU A O 1
ATOM 1671 N N . GLN A 1 210 ? 2.554 18.227 -8.271 1.00 80.94 210 GLN A N 1
ATOM 1672 C CA . GLN A 1 210 ? 2.231 19.412 -9.073 1.00 80.94 210 GLN A CA 1
ATOM 1673 C C . GLN A 1 210 ? 3.433 19.944 -9.862 1.00 80.94 210 GLN A C 1
ATOM 1675 O O . GLN A 1 210 ? 3.269 20.432 -10.980 1.00 80.94 210 GLN A O 1
ATOM 1680 N N . GLY A 1 211 ? 4.634 19.882 -9.282 1.00 79.44 211 GLY A N 1
ATOM 1681 C CA . GLY A 1 211 ? 5.878 20.223 -9.966 1.00 79.44 211 GLY A CA 1
ATOM 1682 C C . GLY A 1 211 ? 6.135 19.315 -11.167 1.00 79.44 211 GLY A C 1
ATOM 1683 O O . GLY A 1 211 ? 6.435 19.821 -12.245 1.00 79.44 211 GLY A O 1
ATOM 1684 N N . LEU A 1 212 ? 5.931 18.005 -11.006 1.00 80.00 212 LEU A N 1
ATOM 1685 C CA . LEU A 1 212 ? 6.060 17.023 -12.085 1.00 80.00 212 LEU A CA 1
ATOM 1686 C C . LEU A 1 212 ? 5.093 17.324 -13.241 1.00 80.00 212 LEU A C 1
ATOM 1688 O O . LEU A 1 212 ? 5.518 17.394 -14.393 1.00 80.00 212 LEU A O 1
ATOM 1692 N N . ARG A 1 213 ? 3.822 17.616 -12.932 1.00 80.50 213 ARG A N 1
ATOM 1693 C CA . ARG A 1 213 ? 2.820 18.026 -13.933 1.00 80.50 213 ARG A CA 1
ATOM 1694 C C . ARG A 1 213 ? 3.240 19.287 -14.697 1.00 80.50 213 ARG A C 1
ATOM 1696 O O . ARG A 1 213 ? 3.109 19.347 -15.917 1.00 80.50 213 ARG A O 1
ATOM 1703 N N . ARG A 1 214 ? 3.786 20.288 -13.994 1.00 77.31 214 ARG A N 1
ATOM 1704 C CA . ARG A 1 214 ? 4.275 21.541 -14.602 1.00 77.31 214 ARG A CA 1
ATOM 1705 C C . ARG A 1 214 ? 5.485 21.322 -15.510 1.00 77.31 214 ARG A C 1
ATOM 1707 O O . ARG A 1 214 ? 5.496 21.842 -16.622 1.00 77.31 214 ARG A O 1
ATOM 1714 N N . LEU A 1 215 ? 6.472 20.548 -15.060 1.00 75.56 215 LEU A N 1
ATOM 1715 C CA . LEU A 1 215 ? 7.653 20.208 -15.862 1.00 75.56 215 LEU A CA 1
ATOM 1716 C C . LEU A 1 215 ? 7.256 19.480 -17.148 1.00 75.56 215 LEU A C 1
ATOM 1718 O O . LEU A 1 215 ? 7.725 19.833 -18.228 1.00 75.56 215 LEU A O 1
ATOM 1722 N N . ARG A 1 216 ? 6.324 18.526 -17.056 1.00 74.88 216 ARG A N 1
ATOM 1723 C CA . ARG A 1 216 ? 5.762 17.838 -18.223 1.00 74.88 216 ARG A CA 1
ATOM 1724 C C . ARG A 1 216 ? 5.102 18.811 -19.202 1.00 74.88 216 ARG A C 1
ATOM 1726 O O . ARG A 1 216 ? 5.388 18.750 -20.395 1.00 74.88 216 ARG A O 1
ATOM 1733 N N . ALA A 1 217 ? 4.228 19.697 -18.721 1.00 76.94 217 ALA A N 1
ATOM 1734 C CA . ALA A 1 217 ? 3.544 20.667 -19.579 1.00 76.94 217 ALA A CA 1
ATOM 1735 C C . ALA A 1 217 ? 4.545 21.548 -20.350 1.00 76.94 217 ALA A C 1
ATOM 1737 O O . ALA A 1 217 ? 4.380 21.779 -21.547 1.00 76.94 217 ALA A O 1
ATOM 1738 N N . GLN A 1 218 ? 5.632 21.960 -19.690 1.00 77.19 218 GLN A N 1
ATOM 1739 C CA . GLN A 1 218 ? 6.718 22.690 -20.340 1.00 77.19 218 GLN A CA 1
ATOM 1740 C C . GLN A 1 218 ? 7.413 21.842 -21.413 1.00 77.19 218 GLN A C 1
ATOM 1742 O O . GLN A 1 218 ? 7.516 22.291 -22.551 1.00 77.19 218 GLN A O 1
ATOM 1747 N N . LEU A 1 219 ? 7.821 20.605 -21.112 1.00 72.19 219 LEU A N 1
ATOM 1748 C CA . LEU A 1 219 ? 8.460 19.709 -22.092 1.00 72.19 219 LEU A CA 1
ATOM 1749 C C . LEU A 1 219 ? 7.575 19.436 -23.324 1.00 72.19 219 LEU A C 1
ATOM 1751 O O . LEU A 1 219 ? 8.067 19.414 -24.455 1.00 72.19 219 LEU A O 1
ATOM 1755 N N . SER A 1 220 ? 6.261 19.295 -23.132 1.00 73.56 220 SER A N 1
ATOM 1756 C CA . SER A 1 220 ? 5.303 19.156 -24.237 1.00 73.56 220 SER A CA 1
ATOM 1757 C C . SER A 1 220 ? 5.226 20.419 -25.102 1.00 73.56 220 SER A C 1
ATOM 1759 O O . SER A 1 220 ? 5.134 20.324 -26.322 1.00 73.56 220 SER A O 1
ATOM 1761 N N . SER A 1 221 ? 5.286 21.609 -24.496 1.00 73.25 221 SER A N 1
ATOM 1762 C CA . SER A 1 221 ? 5.298 22.866 -25.256 1.00 73.25 221 SER A CA 1
ATOM 1763 C C . SER A 1 221 ? 6.595 23.058 -26.050 1.00 73.25 221 SER A C 1
ATOM 1765 O O . SER A 1 221 ? 6.546 23.476 -27.205 1.00 73.25 221 SER A O 1
ATOM 1767 N N . TYR A 1 222 ? 7.745 22.665 -25.487 1.00 71.38 222 TYR A N 1
ATOM 1768 C CA . TYR A 1 222 ? 9.035 22.733 -26.179 1.00 71.38 222 TYR A CA 1
ATOM 1769 C C . TYR A 1 222 ? 9.106 21.772 -27.376 1.00 71.38 222 TYR A C 1
ATOM 1771 O O . TYR A 1 222 ? 9.559 22.164 -28.453 1.00 71.38 222 TYR A O 1
ATOM 1779 N N . SER A 1 223 ? 8.610 20.539 -27.228 1.00 65.00 223 SER A N 1
ATOM 1780 C CA . SER A 1 223 ? 8.539 19.572 -28.337 1.00 65.00 223 SER A CA 1
ATOM 1781 C C . SER A 1 223 ? 7.586 20.020 -29.454 1.00 65.00 223 SER A C 1
ATOM 1783 O O . SER A 1 223 ? 7.923 19.868 -30.627 1.00 65.00 223 SER A O 1
ATOM 1785 N N . ALA A 1 224 ? 6.464 20.668 -29.121 1.00 59.50 224 ALA A N 1
ATOM 1786 C CA . ALA A 1 224 ? 5.570 21.271 -30.112 1.00 59.50 224 ALA A CA 1
ATOM 1787 C C . ALA A 1 224 ? 6.245 22.421 -30.886 1.00 59.50 224 ALA A C 1
ATOM 1789 O O . ALA A 1 224 ? 6.160 22.468 -32.109 1.00 59.50 224 ALA A O 1
ATOM 1790 N N . THR A 1 225 ? 6.989 23.308 -30.213 1.00 56.69 225 THR A N 1
ATOM 1791 C CA . THR A 1 225 ? 7.711 24.408 -30.889 1.00 56.69 225 THR A CA 1
ATOM 1792 C C . THR A 1 225 ? 8.857 23.938 -31.793 1.00 56.69 225 THR A C 1
ATOM 1794 O O . THR A 1 225 ? 9.140 24.578 -32.807 1.00 56.69 225 THR A O 1
ATOM 1797 N N . ALA A 1 226 ? 9.489 22.802 -31.477 1.00 53.38 226 ALA A N 1
ATOM 1798 C CA . ALA A 1 226 ? 10.509 22.194 -32.332 1.00 53.38 226 ALA A CA 1
ATOM 1799 C C . ALA A 1 226 ? 9.907 21.589 -33.617 1.00 53.38 226 ALA A C 1
ATOM 1801 O O . ALA A 1 226 ? 10.517 21.687 -34.681 1.00 53.38 226 ALA A O 1
ATOM 1802 N N . ALA A 1 227 ? 8.692 21.033 -33.546 1.00 52.25 227 ALA A N 1
ATOM 1803 C CA . ALA A 1 227 ? 7.972 20.510 -34.709 1.00 52.25 227 ALA A CA 1
ATOM 1804 C C . ALA A 1 227 ? 7.428 21.617 -35.638 1.00 52.25 227 ALA A C 1
ATOM 1806 O O . ALA A 1 227 ? 7.331 21.411 -36.845 1.00 52.25 227 ALA A O 1
ATOM 1807 N N . SER A 1 228 ? 7.141 22.813 -35.110 1.00 50.19 228 SER A N 1
ATOM 1808 C CA . SER A 1 228 ? 6.642 23.961 -35.890 1.00 50.19 228 SER A CA 1
ATOM 1809 C C . SER A 1 228 ? 7.720 24.727 -36.671 1.00 50.19 228 SER A C 1
ATOM 1811 O O . SER A 1 228 ? 7.403 25.677 -37.380 1.00 50.19 228 SER A O 1
ATOM 1813 N N . SER A 1 229 ? 8.995 24.338 -36.567 1.00 48.56 229 SER A N 1
ATOM 1814 C CA . SER A 1 229 ? 10.105 25.002 -37.274 1.00 48.56 229 SER A CA 1
ATOM 1815 C C . SER A 1 229 ? 10.355 24.460 -38.696 1.00 48.56 229 SER A C 1
ATOM 1817 O O . SER A 1 229 ? 11.346 24.832 -39.321 1.00 48.56 229 SER A O 1
ATOM 1819 N N . SER A 1 230 ? 9.475 23.601 -39.231 1.00 47.97 230 SER A N 1
ATOM 1820 C CA . SER A 1 230 ? 9.612 22.997 -40.570 1.00 47.97 230 SER A CA 1
ATOM 1821 C C . SER A 1 230 ? 8.445 23.239 -41.535 1.00 47.97 230 SER A C 1
ATOM 1823 O O . SER A 1 230 ? 8.431 22.637 -42.604 1.00 47.97 230 SER A O 1
ATOM 1825 N N . ASN A 1 231 ? 7.506 24.145 -41.244 1.00 39.91 231 ASN A N 1
ATOM 1826 C CA . ASN A 1 231 ? 6.570 24.614 -42.269 1.00 39.91 231 ASN A CA 1
ATOM 1827 C C . ASN A 1 231 ? 6.163 26.070 -42.032 1.00 39.91 231 ASN A C 1
ATOM 1829 O O . ASN A 1 231 ? 5.739 26.448 -40.944 1.00 39.91 231 ASN A O 1
ATOM 1833 N N . GLY A 1 232 ? 6.355 26.896 -43.060 1.00 42.19 232 GLY A N 1
ATOM 1834 C CA . GLY A 1 232 ? 6.124 28.331 -43.001 1.00 42.19 232 GLY A CA 1
ATOM 1835 C C . GLY A 1 232 ? 4.649 28.744 -43.040 1.00 42.19 232 GLY A C 1
ATOM 1836 O O . GLY A 1 232 ? 3.812 28.049 -43.602 1.00 42.19 232 GLY A O 1
ATOM 1837 N N . GLN A 1 233 ? 4.448 29.967 -42.533 1.00 39.78 233 GLN A N 1
ATOM 1838 C CA . GLN A 1 233 ? 3.368 30.935 -42.785 1.00 39.78 233 GLN A CA 1
ATOM 1839 C C . GLN A 1 233 ? 1.958 30.661 -42.229 1.00 39.78 233 GLN A C 1
ATOM 1841 O O . GLN A 1 233 ? 1.308 29.684 -42.580 1.00 39.78 233 GLN A O 1
ATOM 1846 N N . GLY A 1 234 ? 1.441 31.660 -41.497 1.00 33.19 234 GLY A N 1
ATOM 1847 C CA . GLY A 1 234 ? 0.004 31.948 -41.388 1.00 33.19 234 GLY A CA 1
ATOM 1848 C C . GLY A 1 234 ? -0.501 32.184 -39.964 1.00 33.19 234 GLY A C 1
ATOM 1849 O O . GLY A 1 234 ? -0.433 31.294 -39.130 1.00 33.19 234 GLY A O 1
ATOM 1850 N N . GLU A 1 235 ? -0.997 33.394 -39.713 1.00 37.34 235 GLU A N 1
ATOM 1851 C CA . GLU A 1 235 ? -1.651 33.896 -38.495 1.00 37.34 235 GLU A CA 1
ATOM 1852 C C . GLU A 1 235 ? -2.882 33.068 -38.063 1.00 37.34 235 GLU A C 1
ATOM 1854 O O . GLU A 1 235 ? -3.579 32.528 -38.911 1.00 37.34 235 GLU A O 1
ATOM 1859 N N . GLU A 1 236 ? -3.183 32.974 -36.760 1.00 30.75 236 GLU A N 1
ATOM 1860 C CA . GLU A 1 236 ? -4.243 33.742 -36.065 1.00 30.75 236 GLU A CA 1
ATOM 1861 C C . GLU A 1 236 ? -4.518 33.184 -34.653 1.00 30.75 236 GLU A C 1
ATOM 1863 O O . GLU A 1 236 ? -4.321 32.008 -34.349 1.00 30.75 236 GLU A O 1
ATOM 1868 N N . ALA A 1 237 ? -4.940 34.079 -33.762 1.00 43.31 237 ALA A N 1
ATOM 1869 C CA . ALA A 1 237 ? -5.136 33.858 -32.337 1.00 43.31 237 ALA A CA 1
ATOM 1870 C C . ALA A 1 237 ? -6.322 32.939 -32.008 1.00 43.31 237 ALA A C 1
ATOM 1872 O O . ALA A 1 237 ? -7.410 33.134 -32.542 1.00 43.31 237 ALA A O 1
ATOM 1873 N N . GLN A 1 238 ? -6.171 32.067 -31.004 1.00 33.16 238 GLN A N 1
ATOM 1874 C CA . GLN A 1 238 ? -7.306 31.606 -30.200 1.00 33.16 238 GLN A CA 1
ATOM 1875 C C . GLN A 1 238 ? -6.955 31.583 -28.711 1.00 33.16 238 GLN A C 1
ATOM 1877 O O . GLN A 1 238 ? -6.101 30.840 -28.232 1.00 33.16 238 GLN A O 1
ATOM 1882 N N . SER A 1 239 ? -7.652 32.463 -28.001 1.00 40.06 239 SER A N 1
ATOM 1883 C CA . SER A 1 239 ? -7.881 32.461 -26.565 1.00 40.06 239 SER A CA 1
ATOM 1884 C C . SER A 1 239 ? -8.360 31.095 -26.074 1.00 40.06 239 SER A C 1
ATOM 1886 O O . SER A 1 239 ? -9.334 30.565 -26.605 1.00 40.06 239 SER A O 1
ATOM 1888 N N . LEU A 1 240 ? -7.757 30.590 -25.001 1.00 35.09 240 LEU A N 1
ATOM 1889 C CA . LEU A 1 240 ? -8.365 29.561 -24.163 1.00 35.09 240 LEU A CA 1
ATOM 1890 C C . LEU A 1 240 ? -8.629 30.157 -22.785 1.00 35.09 240 LEU A C 1
ATOM 1892 O O . LEU A 1 240 ? -7.775 30.182 -21.903 1.00 35.09 240 LEU A O 1
ATOM 1896 N N . ASP A 1 241 ? -9.840 30.677 -22.662 1.00 32.09 241 ASP A N 1
ATOM 1897 C CA . ASP A 1 241 ? -10.548 30.839 -21.404 1.00 32.09 241 ASP A CA 1
ATOM 1898 C C . ASP A 1 241 ? -11.199 29.479 -21.093 1.00 32.09 241 ASP A C 1
ATOM 1900 O O . ASP A 1 241 ? -11.947 28.991 -21.941 1.00 32.09 241 ASP A O 1
ATOM 1904 N N . CYS A 1 242 ? -10.915 28.830 -19.950 1.00 26.72 242 CYS A N 1
ATOM 1905 C CA . CYS A 1 242 ? -11.886 27.910 -19.332 1.00 26.72 242 CYS A CA 1
ATOM 1906 C C . CYS A 1 242 ? -11.506 27.350 -17.947 1.00 26.72 242 CYS A C 1
ATOM 1908 O O . CYS A 1 242 ? -10.497 26.670 -17.786 1.00 26.72 242 CYS A O 1
ATOM 1910 N N . SER A 1 243 ? -12.480 27.488 -17.042 1.00 28.16 243 SER A N 1
ATOM 1911 C CA . SER A 1 243 ? -12.971 26.479 -16.090 1.00 28.16 243 SER A CA 1
ATOM 1912 C C . SER A 1 243 ? -12.179 26.174 -14.807 1.00 28.16 243 SER A C 1
ATOM 1914 O O . SER A 1 243 ? -11.026 25.751 -14.802 1.00 28.16 243 SER A O 1
ATOM 1916 N N . SER A 1 244 ? -12.881 26.310 -13.677 1.00 36.53 244 SER A N 1
ATOM 1917 C CA . SER A 1 244 ? -12.426 26.054 -12.307 1.00 36.53 244 SER A CA 1
ATOM 1918 C C . SER A 1 244 ? -12.343 24.568 -11.914 1.00 36.53 244 SER A C 1
ATOM 1920 O O . SER A 1 244 ? -12.321 24.272 -10.722 1.00 36.53 244 SER A O 1
ATOM 1922 N N . ASP A 1 245 ? -12.272 23.643 -12.874 1.00 35.47 245 ASP A N 1
ATOM 1923 C CA . ASP A 1 245 ? -12.073 22.201 -12.628 1.00 35.47 245 ASP A CA 1
ATOM 1924 C C . ASP A 1 245 ? -10.590 21.765 -12.673 1.00 35.47 245 ASP A C 1
ATOM 1926 O O . ASP A 1 245 ? -10.261 20.603 -12.448 1.00 35.47 245 ASP A O 1
ATOM 1930 N N . ALA A 1 246 ? -9.664 22.705 -12.898 1.00 45.56 246 ALA A N 1
ATOM 1931 C CA . ALA A 1 246 ? -8.235 22.486 -13.177 1.00 45.56 246 ALA A CA 1
ATOM 1932 C C . ALA A 1 246 ? -7.356 21.939 -12.021 1.00 45.56 246 ALA A C 1
ATOM 1934 O O . ALA A 1 246 ? -6.125 22.065 -12.065 1.00 45.56 246 ALA A O 1
ATOM 1935 N N . ASP A 1 247 ? -7.951 21.366 -10.975 1.00 55.47 247 ASP A N 1
ATOM 1936 C CA . ASP A 1 247 ? -7.240 20.966 -9.751 1.00 55.47 247 ASP A CA 1
ATOM 1937 C C . ASP A 1 247 ? -7.348 19.459 -9.435 1.00 55.47 247 ASP A C 1
ATOM 1939 O O . ASP A 1 247 ? -6.712 18.982 -8.493 1.00 55.47 247 ASP A O 1
ATOM 1943 N N . ALA A 1 248 ? -8.108 18.689 -10.224 1.00 61.19 248 ALA A N 1
ATOM 1944 C CA . ALA A 1 248 ? -8.008 17.229 -10.221 1.00 61.19 248 ALA A CA 1
ATOM 1945 C C . ALA A 1 248 ? -6.789 16.809 -11.055 1.00 61.19 248 ALA A C 1
ATOM 1947 O O . ALA A 1 248 ? -6.596 17.297 -12.163 1.00 61.19 248 ALA A O 1
ATOM 1948 N N . MET A 1 249 ? -5.933 15.962 -10.488 1.00 77.06 249 MET A N 1
ATOM 1949 C CA . MET A 1 249 ? -4.745 15.433 -11.153 1.00 77.06 249 MET A CA 1
ATOM 1950 C C . MET A 1 249 ? -4.966 13.944 -11.337 1.00 77.06 249 MET A C 1
ATOM 1952 O O . MET A 1 249 ? -5.185 13.256 -10.344 1.00 77.06 249 MET A O 1
ATOM 1956 N N . MET A 1 250 ? -4.884 13.476 -12.578 1.00 82.25 250 MET A N 1
ATOM 1957 C CA . MET A 1 250 ? -5.096 12.068 -12.912 1.00 82.25 250 MET A CA 1
ATOM 1958 C C . MET A 1 250 ? -3.789 11.389 -13.322 1.00 82.25 250 MET A C 1
ATOM 1960 O O . MET A 1 250 ? -2.831 12.041 -13.754 1.00 82.25 250 MET A O 1
ATOM 1964 N N . PHE A 1 251 ? -3.742 10.066 -13.219 1.00 80.12 251 PHE A N 1
ATOM 1965 C CA . PHE A 1 251 ? -2.589 9.254 -13.594 1.00 80.12 251 PHE A CA 1
ATOM 1966 C C . PHE A 1 251 ? -2.125 9.526 -15.032 1.00 80.12 251 PHE A C 1
ATOM 1968 O O . PHE A 1 251 ? -0.943 9.796 -15.254 1.00 80.12 251 PHE A O 1
ATOM 1975 N N . ASP A 1 252 ? -3.046 9.542 -15.998 1.00 74.62 252 ASP A N 1
ATOM 1976 C CA . ASP A 1 252 ? -2.728 9.776 -17.416 1.00 74.62 252 ASP A CA 1
ATOM 1977 C C . ASP A 1 252 ? -2.189 11.207 -17.665 1.00 74.62 252 ASP A C 1
ATOM 1979 O O . ASP A 1 252 ? -1.390 11.449 -18.580 1.00 74.62 252 ASP A O 1
ATOM 1983 N N . GLU A 1 253 ? -2.531 12.169 -16.798 1.00 75.31 253 GLU A N 1
ATOM 1984 C CA . GLU A 1 253 ? -1.973 13.532 -16.802 1.00 75.31 253 GLU A CA 1
ATOM 1985 C C . GLU A 1 253 ? -0.576 13.626 -16.177 1.00 75.31 253 GLU A C 1
ATOM 1987 O O . GLU A 1 253 ? 0.169 14.575 -16.447 1.00 75.31 253 GLU A O 1
ATOM 1992 N N . LEU A 1 254 ? -0.153 12.627 -15.408 1.00 73.25 254 LEU A N 1
ATOM 1993 C CA . LEU A 1 254 ? 1.210 12.531 -14.889 1.00 73.25 254 LEU A CA 1
ATOM 1994 C C . LEU A 1 254 ? 2.110 11.658 -15.769 1.00 73.25 254 LEU A C 1
ATOM 1996 O O . LEU A 1 254 ? 3.259 12.035 -16.001 1.00 73.25 254 LEU A O 1
ATOM 2000 N N . PHE A 1 255 ? 1.588 10.559 -16.319 1.00 70.75 255 PHE A N 1
ATOM 2001 C CA . PHE A 1 255 ? 2.373 9.515 -16.989 1.00 70.75 255 PHE A CA 1
ATOM 2002 C C . PHE A 1 255 ? 1.800 9.124 -18.366 1.00 70.75 255 PHE A C 1
ATOM 2004 O O . PHE A 1 255 ? 1.311 8.011 -18.544 1.00 70.75 255 PHE A O 1
ATOM 2011 N N . PRO A 1 256 ? 1.899 9.988 -19.390 1.00 62.22 256 PRO A N 1
ATOM 2012 C CA . PRO A 1 256 ? 1.309 9.713 -20.703 1.00 62.22 256 PRO A CA 1
ATOM 2013 C C . PRO A 1 256 ? 2.189 8.794 -21.554 1.00 62.22 256 PRO A C 1
ATOM 2015 O O . PRO A 1 256 ? 1.703 8.050 -22.386 1.00 62.22 256 PRO A O 1
ATOM 2018 N N . ALA A 1 257 ? 3.508 8.852 -21.343 1.00 54.88 257 ALA A N 1
ATOM 2019 C CA . ALA A 1 257 ? 4.512 8.113 -22.095 1.00 54.88 257 ALA A CA 1
ATOM 2020 C C . ALA A 1 257 ? 4.518 6.626 -21.717 1.00 54.88 257 ALA A C 1
ATOM 2022 O O . ALA A 1 257 ? 5.143 5.820 -22.392 1.00 54.88 257 ALA A O 1
ATOM 2023 N N . LEU A 1 258 ? 3.820 6.271 -20.633 1.00 57.34 258 LEU A N 1
ATOM 2024 C CA . LEU A 1 258 ? 3.582 4.889 -20.227 1.00 57.34 258 LEU A CA 1
ATOM 2025 C C . LEU A 1 258 ? 2.330 4.304 -20.896 1.00 57.34 258 LEU A C 1
ATOM 2027 O O . LEU A 1 258 ? 2.013 3.136 -20.676 1.00 57.34 258 LEU A O 1
ATOM 2031 N N . GLN A 1 259 ? 1.618 5.108 -21.691 1.00 51.44 259 GLN A N 1
ATOM 2032 C CA . GLN A 1 259 ? 0.534 4.671 -22.554 1.00 51.44 259 GLN A CA 1
ATOM 2033 C C . GLN A 1 259 ? 1.170 4.037 -23.796 1.00 51.44 259 GLN A C 1
ATOM 2035 O O . GLN A 1 259 ? 1.988 4.655 -24.482 1.00 51.44 259 GLN A O 1
ATOM 2040 N N . ALA A 1 260 ? 0.870 2.760 -24.011 1.00 43.72 260 ALA A N 1
ATOM 2041 C CA . ALA A 1 260 ? 1.484 1.926 -25.032 1.00 43.72 260 ALA A CA 1
ATOM 2042 C C . ALA A 1 260 ? 1.193 2.452 -26.450 1.00 43.72 260 ALA A C 1
ATOM 2044 O O . ALA A 1 260 ? 0.179 2.085 -27.027 1.00 43.72 260 ALA A O 1
ATOM 2045 N N . ASP A 1 261 ? 2.062 3.329 -26.971 1.00 37.66 261 ASP A N 1
ATOM 2046 C CA . ASP A 1 261 ? 2.372 3.448 -28.413 1.00 37.66 261 ASP A CA 1
ATOM 2047 C C . ASP A 1 261 ? 3.575 4.361 -28.764 1.00 37.66 261 ASP A C 1
ATOM 2049 O O . ASP A 1 261 ? 3.780 4.719 -29.920 1.00 37.66 261 ASP A O 1
ATOM 2053 N N . ALA A 1 262 ? 4.437 4.718 -27.805 1.00 39.50 262 ALA A N 1
ATOM 2054 C CA . ALA A 1 262 ? 5.654 5.497 -28.079 1.00 39.50 262 ALA A CA 1
ATOM 2055 C C . ALA A 1 262 ? 6.906 4.817 -27.502 1.00 39.50 262 ALA A C 1
ATOM 2057 O O . ALA A 1 262 ? 7.581 5.352 -26.627 1.00 39.50 262 ALA A O 1
ATOM 2058 N N . MET A 1 263 ? 7.209 3.609 -27.977 1.00 38.44 263 MET A N 1
ATOM 2059 C CA . MET A 1 263 ? 8.458 2.908 -27.665 1.00 38.44 263 MET A CA 1
ATOM 2060 C C . MET A 1 263 ? 9.414 3.004 -28.852 1.00 38.44 263 MET A C 1
ATOM 2062 O O . MET A 1 263 ? 9.469 2.084 -29.660 1.00 38.44 263 MET A O 1
ATOM 2066 N N . ASP A 1 264 ? 10.157 4.112 -28.940 1.00 35.19 264 ASP A N 1
ATOM 2067 C CA . ASP A 1 264 ? 11.511 4.105 -29.515 1.00 35.19 264 ASP A CA 1
ATOM 2068 C C . ASP A 1 264 ? 12.302 5.358 -29.087 1.00 35.19 264 ASP A C 1
ATOM 2070 O O . ASP A 1 264 ? 12.461 6.300 -29.853 1.00 35.19 264 ASP A O 1
ATOM 2074 N N . MET A 1 265 ? 12.759 5.415 -27.829 1.00 33.75 265 MET A N 1
ATOM 2075 C CA . MET A 1 265 ? 13.853 6.307 -27.407 1.00 33.75 265 MET A CA 1
ATOM 2076 C C . MET A 1 265 ? 14.625 5.683 -26.231 1.00 33.75 265 MET A C 1
ATOM 2078 O O . MET A 1 265 ? 14.000 5.135 -25.318 1.00 33.75 265 MET A O 1
ATOM 2082 N N . PRO A 1 266 ? 15.968 5.782 -26.198 1.00 36.03 266 PRO A N 1
ATOM 2083 C CA . PRO A 1 266 ? 16.760 5.304 -25.075 1.00 36.03 266 PRO A CA 1
ATOM 2084 C C . PRO A 1 266 ? 16.602 6.269 -23.890 1.00 36.03 266 PRO A C 1
ATOM 2086 O O . PRO A 1 266 ? 16.924 7.451 -23.988 1.00 36.03 266 PRO A O 1
ATOM 2089 N N . VAL A 1 267 ? 16.070 5.765 -22.774 1.00 42.25 267 VAL A N 1
ATOM 2090 C CA . VAL A 1 267 ? 15.923 6.510 -21.515 1.00 42.25 267 VAL A CA 1
ATOM 2091 C C . VAL A 1 267 ? 17.218 6.403 -20.709 1.00 42.25 267 VAL A C 1
ATOM 2093 O O . VAL A 1 267 ? 17.643 5.310 -20.332 1.00 42.25 267 VAL A O 1
ATOM 2096 N N . ASP A 1 268 ? 17.847 7.548 -20.442 1.00 37.91 268 ASP A N 1
ATOM 2097 C CA . ASP A 1 268 ? 19.064 7.644 -19.641 1.00 37.91 268 ASP A CA 1
ATOM 2098 C C . ASP A 1 268 ? 18.799 7.304 -18.162 1.00 37.91 268 ASP A C 1
ATOM 2100 O O . ASP A 1 268 ? 18.092 8.006 -17.437 1.00 37.91 268 ASP A O 1
ATOM 2104 N N . SER A 1 269 ? 19.460 6.239 -17.701 1.00 39.62 269 SER A N 1
ATOM 2105 C CA . SER A 1 269 ? 19.383 5.606 -16.371 1.00 39.62 269 SER A CA 1
ATOM 2106 C C . SER A 1 269 ? 19.782 6.496 -15.171 1.00 39.62 269 SER A C 1
ATOM 2108 O O . SER A 1 269 ? 19.839 6.010 -14.038 1.00 39.62 269 SER A O 1
ATOM 2110 N N . LEU A 1 270 ? 20.094 7.779 -15.384 1.00 29.55 270 LEU A N 1
ATOM 2111 C CA . LEU A 1 270 ? 20.619 8.682 -14.351 1.00 29.55 270 LEU A CA 1
ATOM 2112 C C . LEU A 1 270 ? 19.515 9.443 -13.592 1.00 29.55 270 LEU A C 1
ATOM 2114 O O . LEU A 1 270 ? 19.718 9.844 -12.448 1.00 29.55 270 LEU A O 1
ATOM 2118 N N . GLY A 1 271 ? 18.336 9.624 -14.200 1.00 32.81 271 GLY A N 1
ATOM 2119 C CA . GLY A 1 271 ? 17.178 10.246 -13.540 1.00 32.81 271 GLY A CA 1
ATOM 2120 C C . GLY A 1 271 ? 16.481 9.315 -12.540 1.00 32.81 271 GLY A C 1
ATOM 2121 O O . GLY A 1 271 ? 16.009 9.763 -11.492 1.00 32.81 271 GLY A O 1
ATOM 2122 N N . ASP A 1 272 ? 16.486 8.012 -12.830 1.00 38.22 272 ASP A N 1
ATOM 2123 C CA . ASP A 1 272 ? 15.783 6.991 -12.049 1.00 38.22 272 ASP A CA 1
ATOM 2124 C C . ASP A 1 272 ? 16.401 6.754 -10.670 1.00 38.22 272 ASP A C 1
ATOM 2126 O O . ASP A 1 272 ? 15.684 6.500 -9.703 1.00 38.22 272 ASP A O 1
ATOM 2130 N N . THR A 1 273 ? 17.723 6.869 -10.538 1.00 33.69 273 THR A N 1
ATOM 2131 C CA . THR A 1 273 ? 18.428 6.651 -9.266 1.00 33.69 273 THR A CA 1
ATOM 2132 C C . THR A 1 273 ? 18.176 7.776 -8.264 1.00 33.69 273 THR A C 1
ATOM 2134 O O . THR A 1 273 ? 17.911 7.506 -7.095 1.00 33.69 273 THR A O 1
ATOM 2137 N N . MET A 1 274 ? 18.149 9.036 -8.710 1.00 29.11 274 MET A N 1
ATOM 2138 C CA . MET A 1 274 ? 17.928 10.184 -7.821 1.00 29.11 274 MET A CA 1
ATOM 2139 C C . MET A 1 274 ? 16.486 10.251 -7.289 1.00 29.11 274 MET A C 1
ATOM 2141 O O . MET A 1 274 ? 16.257 10.616 -6.133 1.00 29.11 274 MET A O 1
ATOM 2145 N N . VAL A 1 275 ? 15.506 9.864 -8.112 1.00 36.56 275 VAL A N 1
ATOM 2146 C CA . VAL A 1 275 ? 14.099 9.743 -7.694 1.00 36.56 275 VAL A CA 1
ATOM 2147 C C . VAL A 1 275 ? 13.915 8.542 -6.760 1.00 36.56 275 VAL A C 1
ATOM 2149 O O . VAL A 1 275 ? 13.229 8.659 -5.743 1.00 36.56 275 VAL A O 1
ATOM 2152 N N . ARG A 1 276 ? 14.578 7.413 -7.051 1.00 39.50 276 ARG A N 1
ATOM 2153 C CA . ARG A 1 276 ? 14.581 6.193 -6.225 1.00 39.50 276 ARG A CA 1
ATOM 2154 C C . ARG A 1 276 ? 15.128 6.445 -4.817 1.00 39.50 276 ARG A C 1
ATOM 2156 O O . ARG A 1 276 ? 14.473 6.055 -3.849 1.00 39.50 276 ARG A O 1
ATOM 2163 N N . ASP A 1 277 ? 16.249 7.148 -4.683 1.00 35.34 277 ASP A N 1
ATOM 2164 C CA . ASP A 1 277 ? 16.863 7.429 -3.377 1.00 35.34 277 ASP A CA 1
ATOM 2165 C C . ASP A 1 277 ? 16.045 8.428 -2.548 1.00 35.34 277 ASP A C 1
ATOM 2167 O O . ASP A 1 277 ? 15.867 8.240 -1.341 1.00 35.34 277 ASP A O 1
ATOM 2171 N N . GLN A 1 278 ? 15.447 9.443 -3.187 1.00 36.69 278 GLN A N 1
ATOM 2172 C CA . GLN A 1 278 ? 14.540 10.362 -2.493 1.00 36.69 278 GLN A CA 1
ATOM 2173 C C . GLN A 1 278 ? 13.225 9.712 -2.067 1.00 36.69 278 GLN A C 1
ATOM 2175 O O . GLN A 1 278 ? 12.673 10.112 -1.046 1.00 36.69 278 GLN A O 1
ATOM 2180 N N . LEU A 1 279 ? 12.701 8.742 -2.819 1.00 41.59 279 LEU A N 1
ATOM 2181 C CA . LEU A 1 279 ? 11.497 8.008 -2.427 1.00 41.59 279 LEU A CA 1
ATOM 2182 C C . LEU A 1 279 ? 11.795 7.037 -1.282 1.00 41.59 279 LEU A C 1
ATOM 2184 O O . LEU A 1 279 ? 11.012 6.961 -0.339 1.00 41.59 279 LEU A O 1
ATOM 2188 N N . ASN A 1 280 ? 12.937 6.348 -1.313 1.00 44.41 280 ASN A N 1
ATOM 2189 C CA . ASN A 1 280 ? 13.336 5.429 -0.248 1.00 44.41 280 ASN A CA 1
ATOM 2190 C C . ASN A 1 280 ? 13.534 6.144 1.094 1.00 44.41 280 ASN A C 1
ATOM 2192 O O . ASN A 1 280 ? 12.867 5.774 2.057 1.00 44.41 280 ASN A O 1
ATOM 2196 N N . GLY A 1 281 ? 14.289 7.247 1.128 1.00 44.12 281 GLY A N 1
ATOM 2197 C CA . GLY A 1 281 ? 14.484 8.035 2.354 1.00 44.12 281 GLY A CA 1
ATOM 2198 C C . GLY A 1 281 ? 13.238 8.782 2.860 1.00 44.12 281 GLY A C 1
ATOM 2199 O O . GLY A 1 281 ? 13.259 9.330 3.957 1.00 44.12 281 GLY A O 1
ATOM 2200 N N . PHE A 1 282 ? 12.152 8.832 2.077 1.00 40.00 282 PHE A N 1
ATOM 2201 C CA . PHE A 1 282 ? 10.907 9.525 2.438 1.00 40.00 282 PHE A CA 1
ATOM 2202 C C . PHE A 1 282 ? 9.842 8.592 3.039 1.00 40.00 282 PHE A C 1
ATOM 2204 O O . PHE A 1 282 ? 8.950 9.068 3.745 1.00 40.00 282 PHE A O 1
ATOM 2211 N N . PHE A 1 283 ? 9.925 7.281 2.774 1.00 47.91 283 PHE A N 1
ATOM 2212 C CA . PHE A 1 283 ? 9.054 6.262 3.381 1.00 47.91 283 PHE A CA 1
ATOM 2213 C C . PHE A 1 283 ? 9.659 5.599 4.621 1.00 47.91 283 PHE A C 1
ATOM 2215 O O . PHE A 1 283 ? 8.920 4.964 5.376 1.00 47.91 283 PHE A O 1
ATOM 2222 N N . ASP A 1 284 ? 10.959 5.770 4.852 1.00 41.75 284 ASP A N 1
ATOM 2223 C CA . ASP A 1 284 ? 11.607 5.300 6.067 1.00 41.75 284 ASP A CA 1
ATOM 2224 C C . ASP A 1 284 ? 11.226 6.186 7.266 1.00 41.75 284 ASP A C 1
ATOM 2226 O O . ASP A 1 284 ? 11.287 7.418 7.238 1.00 41.75 284 ASP A O 1
ATOM 2230 N N . LEU A 1 285 ? 10.793 5.527 8.343 1.00 32.78 285 LEU A N 1
ATOM 2231 C CA . LEU A 1 285 ? 10.752 6.107 9.685 1.00 32.78 285 LEU A CA 1
ATOM 2232 C C . LEU A 1 285 ? 12.183 6.537 10.070 1.00 32.78 285 LEU A C 1
ATOM 2234 O O . LEU A 1 285 ? 13.140 5.949 9.569 1.00 32.78 285 LEU A O 1
ATOM 2238 N N . PRO A 1 286 ? 12.351 7.584 10.900 1.00 26.77 286 PRO A N 1
ATOM 2239 C CA . PRO A 1 286 ? 13.603 8.331 10.980 1.00 26.77 286 PRO A CA 1
ATOM 2240 C C . PRO A 1 286 ? 14.798 7.427 11.306 1.00 26.77 286 PRO A C 1
ATOM 2242 O O . PRO A 1 286 ? 14.647 6.489 12.094 1.00 26.77 286 PRO A O 1
ATOM 2245 N N . PRO A 1 287 ? 16.003 7.746 10.801 1.00 30.34 287 PRO A N 1
ATOM 2246 C CA . PRO A 1 287 ? 17.204 7.127 11.324 1.00 30.34 287 PRO A CA 1
ATOM 2247 C C . PRO A 1 287 ? 17.307 7.482 12.812 1.00 30.34 287 PRO A C 1
ATOM 2249 O O . PRO A 1 287 ? 17.368 8.659 13.181 1.00 30.34 287 PRO A O 1
ATOM 2252 N N . VAL A 1 288 ? 17.356 6.472 13.685 1.00 32.72 288 VAL A N 1
ATOM 2253 C CA . VAL A 1 288 ? 18.069 6.656 14.951 1.00 32.72 288 VAL A CA 1
ATOM 2254 C C . VAL A 1 288 ? 19.494 6.982 14.542 1.00 32.72 288 VAL A C 1
ATOM 2256 O O . VAL A 1 288 ? 20.155 6.179 13.892 1.00 32.72 288 VAL A O 1
ATOM 2259 N N . SER A 1 289 ? 19.897 8.210 14.856 1.00 26.67 289 SER A N 1
ATOM 2260 C CA . SER A 1 289 ? 21.205 8.785 14.577 1.00 26.67 289 SER A CA 1
ATOM 2261 C C . SER A 1 289 ? 22.314 7.752 14.800 1.00 26.67 289 SER A C 1
ATOM 2263 O O . SER A 1 289 ? 22.672 7.441 15.937 1.00 26.67 289 SER A O 1
ATOM 2265 N N . ALA A 1 290 ? 22.855 7.205 13.712 1.00 35.19 290 ALA A N 1
ATOM 2266 C CA . ALA A 1 290 ? 24.087 6.437 13.743 1.00 35.19 290 ALA A CA 1
ATOM 2267 C C . ALA A 1 290 ? 25.239 7.441 13.873 1.00 35.19 290 ALA A C 1
ATOM 2269 O O . ALA A 1 290 ? 25.792 7.930 12.893 1.00 35.19 290 ALA A O 1
ATOM 2270 N N . GLY A 1 291 ? 25.540 7.810 15.114 1.00 28.73 291 GLY A N 1
ATOM 2271 C CA . GLY A 1 291 ? 26.628 8.713 15.467 1.00 28.73 291 GLY A CA 1
ATOM 2272 C C . GLY A 1 291 ? 26.787 8.717 16.975 1.00 28.73 291 GLY A C 1
ATOM 2273 O O . GLY A 1 291 ? 26.115 9.471 17.672 1.00 28.73 291 GLY A O 1
ATOM 2274 N N . GLY A 1 292 ? 27.611 7.801 17.480 1.00 34.69 292 GLY A N 1
ATOM 2275 C CA . GLY A 1 292 ? 27.789 7.582 18.905 1.00 34.69 292 GLY A CA 1
ATOM 2276 C C . GLY A 1 292 ? 28.359 8.797 19.630 1.00 34.69 292 GLY A C 1
ATOM 2277 O O . GLY A 1 292 ? 29.445 9.260 19.310 1.00 34.69 292 GLY A O 1
ATOM 2278 N N . THR A 1 293 ? 27.674 9.211 20.687 1.00 31.14 293 THR A N 1
ATOM 2279 C CA . THR A 1 293 ? 28.273 9.424 22.006 1.00 31.14 293 THR A CA 1
ATOM 2280 C C . THR A 1 293 ? 27.251 8.961 23.042 1.00 31.14 293 THR A C 1
ATOM 2282 O O . THR A 1 293 ? 26.048 9.179 22.902 1.00 31.14 293 THR A O 1
ATOM 2285 N N . GLY A 1 294 ? 27.723 8.190 24.022 1.00 40.22 294 GLY A N 1
ATOM 2286 C CA . GLY A 1 294 ? 26.881 7.439 24.945 1.00 40.22 294 GLY A CA 1
ATOM 2287 C C . GLY A 1 294 ? 25.844 8.306 25.654 1.00 40.22 294 GLY A C 1
ATOM 2288 O O . GLY A 1 294 ? 26.172 9.308 26.279 1.00 40.22 294 GLY A O 1
ATOM 2289 N N . SER A 1 295 ? 24.592 7.868 25.599 1.00 27.06 295 SER A N 1
ATOM 2290 C CA . SER A 1 295 ? 23.560 8.278 26.544 1.00 27.06 295 SER A CA 1
ATOM 2291 C C . SER A 1 295 ? 23.019 7.008 27.179 1.00 27.06 295 SER A C 1
ATOM 2293 O O . SER A 1 295 ? 22.290 6.239 26.556 1.00 27.06 295 SER A O 1
ATOM 2295 N N . SER A 1 296 ? 23.483 6.764 28.400 1.00 25.48 296 SER A N 1
ATOM 2296 C CA . SER A 1 296 ? 23.020 5.710 29.291 1.00 25.48 296 SER A CA 1
ATOM 2297 C C . SER A 1 296 ? 21.512 5.850 29.501 1.00 25.48 296 SER A C 1
ATOM 2299 O O . SER A 1 296 ? 21.063 6.749 30.209 1.00 25.48 296 SER A O 1
ATOM 2301 N N . TRP A 1 297 ? 20.724 4.968 28.892 1.00 26.70 297 TRP A N 1
ATOM 2302 C CA . TRP A 1 297 ? 19.364 4.720 29.357 1.00 26.70 297 TRP A CA 1
ATOM 2303 C C . TRP A 1 297 ? 19.468 3.762 30.539 1.00 26.70 297 TRP A C 1
ATOM 2305 O O . TRP A 1 297 ? 19.335 2.548 30.399 1.00 26.70 297 TRP A O 1
ATOM 2315 N N . ALA A 1 298 ? 19.769 4.316 31.712 1.00 26.12 298 ALA A N 1
ATOM 2316 C CA . ALA A 1 298 ? 19.548 3.613 32.960 1.00 26.12 298 ALA A CA 1
ATOM 2317 C C . ALA A 1 298 ? 18.030 3.475 33.140 1.00 26.12 298 ALA A C 1
ATOM 2319 O O . ALA A 1 298 ? 17.335 4.447 33.435 1.00 26.12 298 ALA A O 1
ATOM 2320 N N . PHE A 1 299 ? 17.508 2.267 32.932 1.00 27.98 299 PHE A N 1
ATOM 2321 C CA . PHE A 1 299 ? 16.209 1.901 33.477 1.00 27.98 299 PHE A CA 1
ATOM 2322 C C . PHE A 1 299 ? 16.320 1.996 34.999 1.00 27.98 299 PHE A C 1
ATOM 2324 O O . PHE A 1 299 ? 17.085 1.252 35.611 1.00 27.98 299 PHE A O 1
ATOM 2331 N N . ALA A 1 300 ? 15.580 2.924 35.604 1.00 30.28 300 ALA A N 1
ATOM 2332 C CA . ALA A 1 300 ? 15.367 2.916 37.039 1.00 30.28 300 ALA A CA 1
ATOM 2333 C C . ALA A 1 300 ? 14.619 1.621 37.383 1.00 30.28 300 ALA A C 1
ATOM 2335 O O . ALA A 1 300 ? 13.428 1.478 37.106 1.00 30.28 300 ALA A O 1
ATOM 2336 N N . THR A 1 301 ? 15.342 0.649 37.931 1.00 35.31 301 THR A N 1
ATOM 2337 C CA . THR A 1 301 ? 14.746 -0.492 38.614 1.00 35.31 301 THR A CA 1
ATOM 2338 C C . THR A 1 301 ? 14.053 0.052 39.852 1.00 35.31 301 THR A C 1
ATOM 2340 O O . THR A 1 301 ? 14.714 0.516 40.777 1.00 35.31 301 THR A O 1
ATOM 2343 N N . TRP A 1 302 ? 12.726 0.046 39.841 1.00 31.08 302 TRP A N 1
ATOM 2344 C CA . TRP A 1 302 ? 11.925 0.300 41.029 1.00 31.08 302 TRP A CA 1
ATOM 2345 C C . TRP A 1 302 ? 12.093 -0.911 41.952 1.00 31.08 302 TRP A C 1
ATOM 2347 O O . TRP A 1 302 ? 11.578 -1.989 41.651 1.00 31.08 302 TRP A O 1
ATOM 2357 N N . ASP A 1 303 ? 12.854 -0.767 43.035 1.00 32.56 303 ASP A N 1
ATOM 2358 C CA . ASP A 1 303 ? 12.863 -1.737 44.121 1.00 32.56 303 ASP A CA 1
ATOM 2359 C C . ASP A 1 303 ? 11.720 -1.406 45.086 1.00 32.56 303 ASP A C 1
ATOM 2361 O O . ASP A 1 303 ? 11.587 -0.317 45.637 1.00 32.56 303 ASP A O 1
ATOM 2365 N N . GLY A 1 304 ? 10.798 -2.351 45.229 1.00 37.66 304 GLY A N 1
ATOM 2366 C CA . GLY A 1 304 ? 9.812 -2.295 46.293 1.00 37.66 304 GLY A CA 1
ATOM 2367 C C . GLY A 1 304 ? 10.476 -2.707 47.599 1.00 37.66 304 GLY A C 1
ATOM 2368 O O . GLY A 1 304 ? 10.906 -3.854 47.724 1.00 37.66 304 GLY A O 1
ATOM 2369 N N . SER A 1 305 ? 10.522 -1.810 48.581 1.00 32.03 305 SER A N 1
ATOM 2370 C CA . SER A 1 305 ? 10.586 -2.176 49.997 1.00 32.03 305 SER A CA 1
ATOM 2371 C C . SER A 1 305 ? 10.065 -1.051 50.894 1.00 32.03 305 SER A C 1
ATOM 2373 O O . SER A 1 305 ? 10.577 0.063 50.858 1.00 32.03 305 SER A O 1
ATOM 2375 N N . THR A 1 306 ? 9.072 -1.458 51.696 1.00 38.53 306 THR A N 1
ATOM 2376 C CA . THR A 1 306 ? 8.442 -0.855 52.891 1.00 38.53 306 THR A CA 1
ATOM 2377 C C . THR A 1 306 ? 7.646 0.431 52.736 1.00 38.53 306 THR A C 1
ATOM 2379 O O . THR A 1 306 ? 8.260 1.498 52.536 1.00 38.53 306 THR A O 1
#

Organism: NCBI:txid195108

pLDDT: mean 70.73, std 23.68, range [22.56, 96.88]

Foldseek 3Di:
DDDDDDDDDDDDPPDPPPVVVVVVLLVVLVVLLVVLVVLLVVLVVVCVVDVDDRPVVSLVVSVVSLVVSQVPRDPLQADPDQDAPDDDDLSNVLSVLSSLLSQLSSLLVCLLALVSCVVCVVSLVSNLVSLLVLLVVVLSCVVRHCNCVVCVVSSVLSLLSSLLSLVSNCLRPVLVRVVPCFVSNLSSLVSLVVCLVVDVLSVVVNVVLVVLLVVVVVVVVVVVVVVVPPDDDDDDDDDDDDDPPPPRDGSCSNPVVSPPDDPDDDDDPPVSVVVSVVSVCSSDDDDPDPDDDDDDPPDPDDDDDD